Protein AF-A0A2P2MGW2-F1 (afdb_monomer)

Mean predicted aligned error: 11.41 Å

Organism: Rhizophora mucronata (NCBI:txid61149)

Foldseek 3Di:
DDDDDDDDDDDDDDDDDDDDDDDDDDDDPVVVVVVVVVVVVVVVVPDDDDDDDDDDPPPPPPPDDDDADQPQDDDADADLDDPLVVLLVLLQVLLVVLCVDPVRVVLHDDPVLSVLSVVLSVLLVPPVCLVPDARDLVSLVSLLSNLPRPDLVRCLSSLLSLLSLLLRPRSVVSLVVQCDPPRRSLLVSLCCCLVPHPDLSSLLSSLNSLSSNLNDPSCLVVCVVCVVVNCVSLLCQCVDPDLSSLLSNLSNLLSQLNSCLVVLPQVSLLSSLVSLVVNLPPPVHDPNSNLSSLNSNLHCLPRHDCVVVCVVVVVLVSLVVQLPDPDPSSVSSSVSSNVSNPDD

pLDDT: mean 84.66, std 23.13, range [27.0, 98.88]

Nearest PDB structures (foldseek):
  3ebb-assembly2_C  TM=9.167E-01  e=6.419E-08  Homo sapiens
  3ebb-assembly1_A  TM=8.893E-01  e=5.024E-08  Homo sapiens
  5z8h-assembly1_A  TM=6.312E-01  e=5.043E-03  Homo sapiens
  3qhe-assembly1_A  TM=6.315E-01  e=2.194E-02  Homo sapiens
  3nmx-assembly3_C  TM=4.629E-01  e=2.022E-02  Homo sapiens

Sequence (344 aa):
MNAPFLTFQQVPIYLENLPTGLVCSFLSAKQFQLFLTFVLGLVNDVLVGSNMCHFLMYTAAIPSKPIFKHIPKRGMLVFDVAQFDGILKKITEFSNALLTNPDTTFLSLTELEISRLGAVIKILKDTSHYHVSRFADVDIVLLLKLLRSWPLEMIFPVIDLLRMIVLHPGGASILLKHVEDENDILMEMITRVATNSSLVPNLLTSIRVVANLFKNSSYHNWLQKHSSEVLDSFSSCFSSHNKNLQLSYSTMILNYAVLLIEKKDQEGQSQVLSAALEIAEDENLDSDSRFRALVAIGSLMLDGLVKRVALDFDVENIAKVAKASKEAKIAEVGADIELLTKQD

InterPro domains:
  IPR011989 Armadillo-like helical [G3DSA:1.25.10.10] (69-340)
  IPR013535 PUL domain [PF08324] (71-336)
  IPR013535 PUL domain [PS51396] (69-340)
  IPR016024 Armadillo-type fold [SSF48371] (142-301)

Radius of gyration: 28.12 Å; Cα contacts (8 Å, |Δi|>4): 385; chains: 1; bounding box: 84×64×78 Å

Structure (mmCIF, N/CA/C/O backbone):
data_AF-A0A2P2MGW2-F1
#
_entry.id   AF-A0A2P2MGW2-F1
#
loop_
_atom_site.group_PDB
_atom_site.id
_atom_site.type_symbol
_atom_site.label_atom_id
_atom_site.label_alt_id
_atom_site.label_comp_id
_atom_site.label_asym_id
_atom_site.label_entity_id
_atom_site.label_seq_id
_atom_site.pdbx_PDB_ins_code
_atom_site.Cartn_x
_atom_site.Cartn_y
_atom_site.Cartn_z
_atom_site.occupancy
_atom_site.B_iso_or_equiv
_atom_site.auth_seq_id
_atom_site.auth_comp_id
_atom_site.auth_asym_id
_atom_site.auth_atom_id
_atom_site.pdbx_PDB_model_num
ATOM 1 N N . MET A 1 1 ? 50.362 -30.222 21.357 1.00 34.16 1 MET A N 1
ATOM 2 C CA . MET A 1 1 ? 50.069 -31.429 22.163 1.00 34.16 1 MET A CA 1
ATOM 3 C C . MET A 1 1 ? 48.557 -31.471 22.347 1.00 34.16 1 MET A C 1
ATOM 5 O O . MET A 1 1 ? 48.039 -30.667 23.099 1.00 34.16 1 MET A O 1
ATOM 9 N N . ASN A 1 2 ? 47.832 -32.010 21.367 1.00 30.78 2 ASN A N 1
ATOM 10 C CA . ASN A 1 2 ? 47.397 -33.412 21.208 1.00 30.78 2 ASN A CA 1
ATOM 11 C C . ASN A 1 2 ? 46.061 -33.697 21.919 1.00 30.78 2 ASN A C 1
ATOM 13 O O . ASN A 1 2 ? 46.029 -33.935 23.121 1.00 30.78 2 ASN A O 1
ATOM 17 N N . ALA A 1 3 ? 44.990 -33.689 21.114 1.00 33.78 3 ALA A N 1
ATOM 18 C CA . ALA A 1 3 ? 43.733 -34.421 21.327 1.00 33.78 3 ALA A CA 1
ATOM 19 C C . ALA A 1 3 ? 43.957 -35.947 21.134 1.00 33.78 3 ALA A C 1
ATOM 21 O O . ALA A 1 3 ? 45.075 -36.323 20.761 1.00 33.78 3 ALA A O 1
ATOM 22 N N . PRO A 1 4 ? 42.963 -36.837 21.378 1.00 44.00 4 PRO A N 1
ATOM 23 C CA . PRO A 1 4 ? 41.858 -37.100 20.417 1.00 44.00 4 PRO A CA 1
ATOM 24 C C . PRO A 1 4 ? 40.463 -37.281 21.092 1.00 44.00 4 PRO A C 1
ATOM 26 O O . PRO A 1 4 ? 40.389 -37.609 22.268 1.00 44.00 4 PRO A O 1
ATOM 29 N N . PHE A 1 5 ? 39.335 -36.855 20.500 1.00 29.69 5 PHE A N 1
ATOM 30 C CA . PHE A 1 5 ? 38.471 -37.468 19.454 1.00 29.69 5 PHE A CA 1
ATOM 31 C C . PHE A 1 5 ? 37.673 -38.729 19.855 1.00 29.69 5 PHE A C 1
ATOM 33 O O . PHE A 1 5 ? 38.276 -39.705 20.279 1.00 29.69 5 PHE A O 1
ATOM 40 N N . LEU A 1 6 ? 36.340 -38.677 19.634 1.00 28.75 6 LEU A N 1
ATOM 41 C CA . LEU A 1 6 ? 35.395 -39.722 19.145 1.00 28.75 6 LEU A CA 1
ATOM 42 C C . LEU A 1 6 ? 33.943 -39.175 19.281 1.00 28.75 6 LEU A C 1
ATOM 44 O O . LEU A 1 6 ? 33.407 -39.123 20.381 1.00 28.75 6 LEU A O 1
ATOM 48 N N . THR A 1 7 ? 33.368 -38.448 18.314 1.00 29.33 7 THR A N 1
ATOM 49 C CA . THR A 1 7 ? 32.483 -38.885 17.198 1.00 29.33 7 THR A CA 1
ATOM 50 C C . THR A 1 7 ? 31.549 -40.074 17.463 1.00 29.33 7 THR A C 1
ATOM 52 O O . THR A 1 7 ? 32.022 -41.197 17.602 1.00 29.33 7 THR A O 1
ATOM 55 N N . PHE A 1 8 ? 30.231 -39.848 17.354 1.00 28.75 8 PHE A N 1
ATOM 56 C CA . PHE A 1 8 ? 29.258 -40.878 16.968 1.00 28.75 8 PHE A CA 1
ATOM 57 C C . PHE A 1 8 ? 28.529 -40.465 15.683 1.00 28.75 8 PHE A C 1
ATOM 59 O O . PHE A 1 8 ? 28.047 -39.341 15.548 1.00 28.75 8 PHE A O 1
ATOM 66 N N . GLN A 1 9 ? 28.547 -41.395 14.731 1.00 28.56 9 GLN A N 1
ATOM 67 C CA . GLN A 1 9 ? 28.070 -41.305 13.355 1.00 28.56 9 GLN A CA 1
ATOM 68 C C . GLN A 1 9 ? 26.538 -41.325 13.234 1.00 28.56 9 GLN A C 1
ATOM 70 O O . GLN A 1 9 ? 25.836 -41.943 14.030 1.00 28.56 9 GLN A O 1
ATOM 75 N N . GLN A 1 10 ? 26.060 -40.707 12.151 1.00 29.55 10 GLN A N 1
ATOM 76 C CA . GLN A 1 10 ? 24.766 -40.954 11.507 1.00 29.55 10 GLN A CA 1
ATOM 77 C C . GLN A 1 10 ? 24.636 -42.402 11.007 1.00 29.55 10 GLN A C 1
ATOM 79 O O . GLN A 1 10 ? 25.647 -42.995 10.639 1.00 29.55 10 GLN A O 1
ATOM 84 N N . VAL A 1 11 ? 23.395 -42.902 10.888 1.00 27.73 11 VAL A N 1
ATOM 85 C CA . VAL A 1 11 ? 22.808 -43.594 9.707 1.00 27.73 11 VAL A CA 1
ATOM 86 C C . VAL A 1 11 ? 21.340 -43.993 10.024 1.00 27.73 11 VAL A C 1
ATOM 88 O O . VAL A 1 11 ? 20.995 -44.134 11.196 1.00 27.73 11 VAL A O 1
ATOM 91 N N . PRO A 1 12 ? 20.446 -44.068 9.014 1.00 34.44 12 PRO A N 1
ATOM 92 C CA . PRO A 1 12 ? 19.032 -43.699 9.093 1.00 34.44 12 PRO A CA 1
ATOM 93 C C . PRO A 1 12 ? 18.085 -44.907 9.159 1.00 34.44 12 PRO A C 1
ATOM 95 O O . PRO A 1 12 ? 18.462 -46.012 8.775 1.00 34.44 12 PRO A O 1
ATOM 98 N N . ILE A 1 13 ? 16.826 -44.690 9.560 1.00 29.34 13 ILE A N 1
ATOM 99 C CA . ILE A 1 13 ? 15.761 -45.687 9.376 1.00 29.34 13 ILE A CA 1
ATOM 100 C C . ILE A 1 13 ? 14.517 -45.035 8.765 1.00 29.34 13 ILE A C 1
ATOM 102 O O . ILE A 1 13 ? 14.067 -43.965 9.170 1.00 29.34 13 ILE A O 1
ATOM 106 N N . TYR A 1 14 ? 14.047 -45.727 7.735 1.00 28.14 14 TYR A N 1
ATOM 107 C CA . TYR A 1 14 ? 12.966 -45.462 6.804 1.00 28.14 14 TYR A CA 1
ATOM 108 C C . TYR A 1 14 ? 11.615 -45.181 7.478 1.00 28.14 14 TYR A C 1
ATOM 110 O O . TYR A 1 14 ? 11.178 -45.919 8.359 1.00 28.14 14 TYR A O 1
ATOM 118 N N . LEU A 1 15 ? 10.931 -44.143 6.992 1.00 29.84 15 LEU A N 1
ATOM 119 C CA . LEU A 1 15 ? 9.493 -43.949 7.164 1.00 29.84 15 LEU A CA 1
ATOM 120 C C . LEU A 1 15 ? 8.771 -44.744 6.071 1.00 29.84 15 LEU A C 1
ATOM 122 O O . LEU A 1 15 ? 8.676 -44.285 4.936 1.00 29.84 15 LEU A O 1
ATOM 126 N N . GLU A 1 16 ? 8.239 -45.909 6.428 1.00 28.02 16 GLU A N 1
ATOM 127 C CA . GLU A 1 16 ? 7.197 -46.584 5.654 1.00 28.02 16 GLU A CA 1
ATOM 128 C C . GLU A 1 16 ? 6.030 -46.967 6.577 1.00 28.02 16 GLU A C 1
ATOM 130 O O . GLU A 1 16 ? 6.180 -47.741 7.514 1.00 28.02 16 GLU A O 1
ATOM 135 N N . ASN A 1 17 ? 4.867 -46.390 6.258 1.00 30.42 17 ASN A N 1
ATOM 136 C CA . ASN A 1 17 ? 3.515 -46.941 6.387 1.00 30.42 17 ASN A CA 1
ATOM 137 C C . ASN A 1 17 ? 3.042 -47.497 7.747 1.00 30.42 17 ASN A C 1
ATOM 139 O O . ASN A 1 17 ? 3.274 -48.661 8.051 1.00 30.42 17 ASN A O 1
ATOM 143 N N . LEU A 1 18 ? 2.176 -46.742 8.445 1.00 27.00 18 LEU A N 1
ATOM 144 C CA . LEU A 1 18 ? 0.929 -47.277 9.031 1.00 27.00 18 LEU A CA 1
ATOM 145 C C . LEU A 1 18 ? -0.109 -46.159 9.324 1.00 27.00 18 LEU A C 1
ATOM 147 O O . LEU A 1 18 ? 0.275 -45.005 9.523 1.00 27.00 18 LEU A O 1
ATOM 151 N N . PRO A 1 19 ? -1.421 -46.482 9.315 1.00 29.92 19 PRO A N 1
ATOM 152 C CA . PRO A 1 19 ? -2.537 -45.541 9.286 1.00 29.92 19 PRO A CA 1
ATOM 153 C C . PRO A 1 19 ? -3.176 -45.274 10.667 1.00 29.92 19 PRO A C 1
ATOM 155 O O . PRO A 1 19 ? -3.090 -46.089 11.577 1.00 29.92 19 PRO A O 1
ATOM 158 N N . THR A 1 20 ? -3.889 -44.142 10.751 1.00 38.25 20 THR A N 1
ATOM 159 C CA . THR A 1 20 ? -5.018 -43.808 11.656 1.00 38.25 20 THR A CA 1
ATOM 160 C C . THR A 1 20 ? -4.940 -44.205 13.138 1.00 38.25 20 THR A C 1
ATOM 162 O O . THR A 1 20 ? -5.207 -45.345 13.502 1.00 38.25 20 THR A O 1
ATOM 165 N N . GLY A 1 21 ? -4.792 -43.204 14.011 1.00 30.42 21 GLY A N 1
ATOM 166 C CA . GLY A 1 21 ? -5.172 -43.297 15.424 1.00 30.42 21 GLY A CA 1
ATOM 167 C C . GLY A 1 21 ? -4.445 -42.274 16.292 1.00 30.42 21 GLY A C 1
ATOM 168 O O . GLY A 1 21 ? -3.226 -42.191 16.234 1.00 30.42 21 GLY A O 1
ATOM 169 N N . LEU A 1 22 ? -5.205 -41.481 17.057 1.00 32.78 22 LEU A N 1
ATOM 170 C CA . LEU A 1 22 ? -4.756 -40.567 18.119 1.00 32.78 22 LEU A CA 1
ATOM 171 C C . LEU A 1 22 ? -3.472 -41.037 18.822 1.00 32.78 22 LEU A C 1
ATOM 173 O O . LEU A 1 22 ? -3.463 -42.174 19.264 1.00 32.78 22 LEU A O 1
ATOM 177 N N . VAL A 1 23 ? -2.509 -40.138 19.073 1.00 30.48 23 VAL A N 1
ATOM 178 C CA . VAL A 1 23 ? -1.957 -39.868 20.420 1.00 30.48 23 VAL A CA 1
ATOM 179 C C . VAL A 1 23 ? -1.147 -38.561 20.395 1.00 30.48 23 VAL A C 1
ATOM 181 O O . VAL A 1 23 ? -0.209 -38.387 19.622 1.00 30.48 23 VAL A O 1
ATOM 184 N N . CYS A 1 24 ? -1.524 -37.653 21.297 1.00 30.14 24 CYS A N 1
ATOM 185 C CA . CYS A 1 24 ? -0.764 -36.487 21.727 1.00 30.14 24 CYS A CA 1
ATOM 186 C C . CYS A 1 24 ? 0.563 -36.867 22.405 1.00 30.14 24 CYS A C 1
ATOM 188 O O . CYS A 1 24 ? 0.584 -37.644 23.355 1.00 30.14 24 CYS A O 1
ATOM 190 N N . SER A 1 25 ? 1.631 -36.166 22.049 1.00 29.45 25 SER A N 1
ATOM 191 C CA . SER A 1 25 ? 2.797 -35.907 22.905 1.00 29.45 25 SER A CA 1
ATOM 192 C C . SER A 1 25 ? 3.159 -34.445 22.638 1.00 29.45 25 SER A C 1
ATOM 194 O O . SER A 1 25 ? 3.394 -34.102 21.487 1.00 29.45 25 SER A O 1
ATOM 196 N N . PHE A 1 26 ? 3.011 -33.500 23.566 1.00 31.16 26 PHE A N 1
ATOM 197 C CA . PHE A 1 26 ? 3.827 -33.335 24.766 1.00 31.16 26 PHE A CA 1
ATOM 198 C C . PHE A 1 26 ? 2.995 -32.789 25.936 1.00 31.16 26 PHE A C 1
ATOM 200 O O . PHE A 1 26 ? 2.492 -31.671 25.870 1.00 31.16 26 PHE A O 1
ATOM 207 N N . LEU A 1 27 ? 2.919 -33.531 27.040 1.00 38.88 27 LEU A N 1
ATOM 208 C CA . LEU A 1 27 ? 2.550 -32.986 28.346 1.00 38.88 27 LEU A CA 1
ATOM 209 C C . LEU A 1 27 ? 3.515 -33.571 29.381 1.00 38.88 27 LEU A C 1
ATOM 211 O O . LEU A 1 27 ? 3.798 -34.769 29.377 1.00 38.88 27 LEU A O 1
ATOM 215 N N . SER A 1 28 ? 4.079 -32.713 30.229 1.00 54.88 28 SER A N 1
ATOM 216 C CA . SER A 1 28 ? 5.025 -33.133 31.272 1.00 54.88 28 SER A CA 1
ATOM 217 C C . SER A 1 28 ? 4.327 -33.989 32.339 1.00 54.88 28 SER A C 1
ATOM 219 O O . SER A 1 28 ? 3.112 -33.893 32.518 1.00 54.88 28 SER A O 1
ATOM 221 N N . ALA A 1 29 ? 5.085 -34.770 33.115 1.00 43.81 29 ALA A N 1
ATOM 222 C CA . ALA A 1 29 ? 4.559 -35.639 34.178 1.00 43.81 29 ALA A CA 1
ATOM 223 C C . ALA A 1 29 ? 3.623 -34.926 35.190 1.00 43.81 29 ALA A C 1
ATOM 225 O O . ALA A 1 29 ? 2.742 -35.559 35.766 1.00 43.81 29 ALA A O 1
ATOM 226 N N . LYS A 1 30 ? 3.733 -33.596 35.356 1.00 37.28 30 LYS A N 1
ATOM 227 C CA . LYS A 1 30 ? 2.808 -32.796 36.186 1.00 37.28 30 LYS A CA 1
ATOM 228 C C . LYS A 1 30 ? 1.408 -32.627 35.579 1.00 37.28 30 LYS A C 1
ATOM 230 O O . LYS A 1 30 ? 0.440 -32.505 36.322 1.00 37.28 30 LYS A O 1
ATOM 235 N N . GLN A 1 31 ? 1.277 -32.633 34.254 1.00 44.06 31 GLN A N 1
ATOM 236 C CA . GLN A 1 31 ? -0.009 -32.483 33.562 1.00 44.06 31 GLN A CA 1
ATOM 237 C C . GLN A 1 31 ? -0.798 -33.797 33.502 1.00 44.06 31 GLN A C 1
ATOM 239 O O . GLN A 1 31 ? -2.024 -33.764 33.552 1.00 44.06 31 GLN A O 1
ATOM 244 N N . PHE A 1 32 ? -0.117 -34.948 33.499 1.00 45.69 32 PHE A N 1
ATOM 245 C CA . PHE A 1 32 ? -0.774 -36.255 33.609 1.00 45.69 32 PHE A CA 1
ATOM 246 C C . PHE A 1 32 ? -1.390 -36.471 35.004 1.00 45.69 32 PHE A C 1
ATOM 248 O O . PHE A 1 32 ? -2.497 -36.991 35.118 1.00 45.69 32 PHE A O 1
ATOM 255 N N . GLN A 1 33 ? -0.731 -35.977 36.060 1.00 43.34 33 GLN A N 1
ATOM 256 C CA . GLN A 1 33 ? -1.263 -36.013 37.427 1.00 43.34 33 GLN A CA 1
ATOM 257 C C . GLN A 1 33 ? -2.531 -35.151 37.578 1.00 43.34 33 GLN A C 1
ATOM 259 O O . GLN A 1 33 ? -3.494 -35.591 38.196 1.00 43.34 33 GLN A O 1
ATOM 264 N N . LEU A 1 34 ? -2.565 -33.948 36.983 1.00 45.91 34 LEU A N 1
ATOM 265 C CA . LEU A 1 34 ? -3.760 -33.089 36.994 1.00 45.91 34 LEU A CA 1
ATOM 266 C C . LEU A 1 34 ? -4.922 -33.697 36.199 1.00 45.91 34 LEU A C 1
ATOM 268 O O . LEU A 1 34 ? -6.070 -33.585 36.622 1.00 45.91 34 LEU A O 1
ATOM 272 N N . PHE A 1 35 ? -4.629 -34.362 35.080 1.00 50.41 35 PHE A N 1
ATOM 273 C CA . PHE A 1 35 ? -5.644 -35.042 34.279 1.00 50.41 35 PHE A CA 1
ATOM 274 C C . PHE A 1 35 ? -6.247 -36.238 35.029 1.00 50.41 35 PHE A C 1
ATOM 276 O O . PHE A 1 35 ? -7.462 -36.411 35.017 1.00 50.41 35 PHE A O 1
ATOM 283 N N . LEU A 1 36 ? -5.435 -37.009 35.765 1.00 47.56 36 LEU A N 1
ATOM 284 C CA . LEU A 1 36 ? -5.931 -38.109 36.599 1.00 47.56 36 LEU A CA 1
ATOM 285 C C . LEU A 1 36 ? -6.826 -37.611 37.747 1.00 47.56 36 LEU A C 1
ATOM 287 O O . LEU A 1 36 ? -7.867 -38.209 38.001 1.00 47.56 36 LEU A O 1
ATOM 291 N N . THR A 1 37 ? -6.471 -36.499 38.400 1.00 51.09 37 THR A N 1
ATOM 292 C CA . THR A 1 37 ? -7.298 -35.894 39.462 1.00 51.09 37 THR A CA 1
ATOM 293 C C . THR A 1 37 ? -8.607 -35.319 38.912 1.00 51.09 37 THR A C 1
ATOM 295 O O . THR A 1 37 ? -9.638 -35.411 39.571 1.00 51.09 37 THR A O 1
ATOM 298 N N . PHE A 1 38 ? -8.597 -34.777 37.690 1.00 49.59 38 PHE A N 1
ATOM 299 C CA . PHE A 1 38 ? -9.795 -34.250 37.029 1.00 49.59 38 PHE A CA 1
ATOM 300 C C . PHE A 1 38 ? -10.745 -35.369 36.573 1.00 49.59 38 PHE A C 1
ATOM 302 O O . PHE A 1 38 ? -11.954 -35.282 36.776 1.00 49.59 38 PHE A O 1
ATOM 309 N N . VAL A 1 39 ? -10.201 -36.460 36.023 1.00 46.72 39 VAL A N 1
ATOM 310 C CA . VAL A 1 39 ? -10.987 -37.626 35.588 1.00 46.72 39 VAL A CA 1
ATOM 311 C C . VAL A 1 39 ? -11.524 -38.419 36.785 1.00 46.72 39 VAL A C 1
ATOM 313 O O . VAL A 1 39 ? -12.676 -38.836 36.756 1.00 46.72 39 VAL A O 1
ATOM 316 N N . LEU A 1 40 ? -10.754 -38.573 37.870 1.00 46.56 40 LEU A N 1
ATOM 317 C CA . LEU A 1 40 ? -11.235 -39.222 39.100 1.00 46.56 40 LEU A CA 1
ATOM 318 C C . LEU A 1 40 ? -12.223 -38.345 39.888 1.00 46.56 40 LEU A C 1
ATOM 320 O O . LEU A 1 40 ? -13.121 -38.882 40.532 1.00 46.56 40 LEU A O 1
ATOM 324 N N . GLY A 1 41 ? -12.110 -37.014 39.797 1.00 43.38 41 GLY A N 1
ATOM 325 C CA . GLY A 1 41 ? -13.084 -36.079 40.369 1.00 43.38 41 GLY A CA 1
ATOM 326 C C . GLY A 1 41 ? -14.460 -36.166 39.703 1.00 43.38 41 GLY A C 1
ATOM 327 O O . GLY A 1 41 ? -15.470 -36.127 40.393 1.00 43.38 41 GLY A O 1
ATOM 328 N N . LEU A 1 42 ? -14.506 -36.384 38.385 1.00 42.06 42 LEU A N 1
ATOM 329 C CA . LEU A 1 42 ? -15.758 -36.515 37.627 1.00 42.06 42 LEU A CA 1
ATOM 330 C C . LEU A 1 42 ? -16.471 -37.865 37.817 1.00 42.06 42 LEU A C 1
ATOM 332 O O . LEU A 1 42 ? -17.673 -37.957 37.578 1.00 42.06 42 LEU A O 1
ATOM 336 N N . VAL A 1 43 ? -15.764 -38.915 38.247 1.00 38.19 43 VAL A N 1
ATOM 337 C CA . VAL A 1 43 ? -16.360 -40.252 38.445 1.00 38.19 43 VAL A CA 1
ATOM 338 C C . VAL A 1 43 ? -17.045 -40.386 39.813 1.00 38.19 43 VAL A C 1
ATOM 340 O O . VAL A 1 43 ? -17.964 -41.192 39.953 1.00 38.19 43 VAL A O 1
ATOM 343 N N . ASN A 1 44 ? -16.684 -39.566 40.805 1.00 34.97 44 ASN A N 1
ATOM 344 C CA . ASN A 1 44 ? -17.307 -39.620 42.134 1.00 34.97 44 ASN A CA 1
ATOM 345 C C . ASN A 1 44 ? -18.681 -38.929 42.225 1.00 34.97 44 ASN A C 1
ATOM 347 O O . ASN A 1 44 ? -19.431 -39.227 43.152 1.00 34.97 44 ASN A O 1
ATOM 351 N N . ASP A 1 45 ? -19.058 -38.087 41.259 1.00 36.34 45 ASP A N 1
ATOM 352 C CA . ASP A 1 45 ? -20.327 -37.339 41.297 1.00 36.34 45 ASP A CA 1
ATOM 353 C C . ASP A 1 45 ? -21.539 -38.106 40.723 1.00 36.34 45 ASP A C 1
ATOM 355 O O . ASP A 1 45 ? -22.655 -37.590 40.719 1.00 36.34 45 ASP A O 1
ATOM 359 N N . VAL A 1 46 ? -21.367 -39.354 40.262 1.00 39.78 46 VAL A N 1
ATOM 360 C CA . VAL A 1 46 ? -22.445 -40.117 39.588 1.00 39.78 46 VAL A CA 1
ATOM 361 C C . VAL A 1 46 ? -23.086 -41.208 40.467 1.00 39.78 46 VAL A C 1
ATOM 363 O O . VAL A 1 46 ? -24.071 -41.821 40.061 1.00 39.78 46 VAL A O 1
ATOM 366 N N . LEU A 1 47 ? -22.622 -41.447 41.699 1.00 38.69 47 LEU A N 1
ATOM 367 C CA . LEU A 1 47 ? -23.132 -42.560 42.520 1.00 38.69 47 LEU A CA 1
ATOM 368 C C . LEU A 1 47 ? -23.387 -42.220 43.995 1.00 38.69 47 LEU A C 1
ATOM 370 O O . LEU A 1 47 ? -22.920 -42.942 44.865 1.00 38.69 47 LEU A O 1
ATOM 374 N N . VAL A 1 48 ? -24.206 -41.210 44.307 1.00 35.81 48 VAL A N 1
ATOM 375 C CA . VAL A 1 48 ? -25.004 -41.228 45.554 1.00 35.81 48 VAL A CA 1
ATOM 376 C C . VAL A 1 48 ? -26.346 -40.537 45.321 1.00 35.81 48 VAL A C 1
ATOM 378 O O . VAL A 1 48 ? -26.433 -39.320 45.180 1.00 35.81 48 VAL A O 1
ATOM 381 N N . GLY A 1 49 ? -27.410 -41.336 45.272 1.00 32.62 49 GLY A N 1
ATOM 382 C CA . GLY A 1 49 ? -28.782 -40.851 45.238 1.00 32.62 49 GLY A CA 1
ATOM 383 C C . GLY A 1 49 ? -29.299 -40.410 46.610 1.00 32.62 49 GLY A C 1
ATOM 384 O O . GLY A 1 49 ? -28.914 -40.947 47.646 1.00 32.62 49 GLY A O 1
ATOM 385 N N . SER A 1 50 ? -30.272 -39.500 46.536 1.00 40.12 50 SER A N 1
ATOM 386 C CA . SER A 1 50 ? -31.353 -39.265 47.500 1.00 40.12 50 SER A CA 1
ATOM 387 C C . SER A 1 50 ? -31.020 -38.504 48.787 1.00 40.12 50 SER A C 1
ATOM 389 O O . SER A 1 50 ? -30.726 -39.096 49.819 1.00 40.12 50 SER A O 1
ATOM 391 N N . ASN A 1 51 ? -31.244 -37.185 48.765 1.00 31.31 51 ASN A N 1
ATOM 392 C CA . ASN A 1 51 ? -32.188 -36.539 49.686 1.00 31.31 51 ASN A CA 1
ATOM 393 C C . ASN A 1 51 ? -32.484 -35.087 49.281 1.00 31.31 51 ASN A C 1
ATOM 395 O O . ASN A 1 51 ? -31.602 -34.329 48.891 1.00 31.31 51 ASN A O 1
ATOM 399 N N . MET A 1 52 ? -33.764 -34.730 49.386 1.00 41.19 52 MET A N 1
ATOM 400 C CA . MET A 1 52 ? -34.318 -33.397 49.171 1.00 41.19 52 MET A CA 1
ATOM 401 C C . MET A 1 52 ? -33.565 -32.320 49.958 1.00 41.19 52 MET A C 1
ATOM 403 O O . MET A 1 52 ? -33.577 -32.331 51.186 1.00 41.19 52 MET A O 1
ATOM 407 N N . CYS A 1 53 ? -33.017 -31.331 49.255 1.00 30.75 53 CYS A N 1
ATOM 408 C CA . CYS A 1 53 ? -32.827 -29.998 49.807 1.00 30.75 53 CYS A CA 1
ATOM 409 C C . CYS A 1 53 ? -32.916 -28.965 48.682 1.00 30.75 53 CYS A C 1
ATOM 411 O O . CYS A 1 53 ? -32.313 -29.104 47.620 1.00 30.75 53 CYS A O 1
ATOM 413 N N . HIS A 1 54 ? -33.740 -27.955 48.923 1.00 38.44 54 HIS A N 1
ATOM 414 C CA . HIS A 1 54 ? -34.105 -26.883 48.013 1.00 38.44 54 HIS A CA 1
ATOM 415 C C . HIS A 1 54 ? -32.880 -25.982 47.767 1.00 38.44 54 HIS A C 1
ATOM 417 O O . HIS A 1 54 ? -32.669 -25.008 48.483 1.00 38.44 54 HIS A O 1
ATOM 423 N N . PHE A 1 55 ? -32.036 -26.324 46.792 1.00 33.88 55 PHE A N 1
ATOM 424 C CA . PHE A 1 55 ? -30.908 -25.488 46.384 1.00 33.88 55 PHE A CA 1
ATOM 425 C C . PHE A 1 55 ? -31.301 -24.736 45.113 1.00 33.88 55 PHE A C 1
ATOM 427 O O . PHE A 1 55 ? -31.430 -25.321 44.039 1.00 33.88 55 PHE A O 1
ATOM 434 N N . LEU A 1 56 ? -31.539 -23.430 45.250 1.00 38.03 56 LEU A N 1
ATOM 435 C CA . LEU A 1 56 ? -31.617 -22.503 44.126 1.00 38.03 56 LEU A CA 1
ATOM 436 C C . LEU A 1 56 ? -30.304 -22.613 43.339 1.00 38.03 56 LEU A C 1
ATOM 438 O O . LEU A 1 56 ? -29.290 -22.040 43.733 1.00 38.03 56 LEU A O 1
ATOM 442 N N . MET A 1 57 ? -30.310 -23.369 42.239 1.00 33.72 57 MET A N 1
ATOM 443 C CA . MET A 1 57 ? -29.226 -23.334 41.265 1.00 33.72 57 MET A CA 1
ATOM 444 C C . MET A 1 57 ? -29.285 -21.986 40.554 1.00 33.72 57 MET A C 1
ATOM 446 O O . MET A 1 57 ? -29.958 -21.813 39.541 1.00 33.72 57 MET A O 1
ATOM 450 N N . TYR A 1 58 ? -28.572 -21.014 41.112 1.00 41.41 58 TYR A N 1
ATOM 451 C CA . TYR A 1 58 ? -28.138 -19.844 40.374 1.00 41.41 58 TYR A CA 1
ATOM 452 C C . TYR A 1 58 ? -27.080 -20.335 39.380 1.00 41.41 58 TYR A C 1
ATOM 454 O O . TYR A 1 58 ? -25.891 -20.397 39.688 1.00 41.41 58 TYR A O 1
ATOM 462 N N . THR A 1 59 ? -27.512 -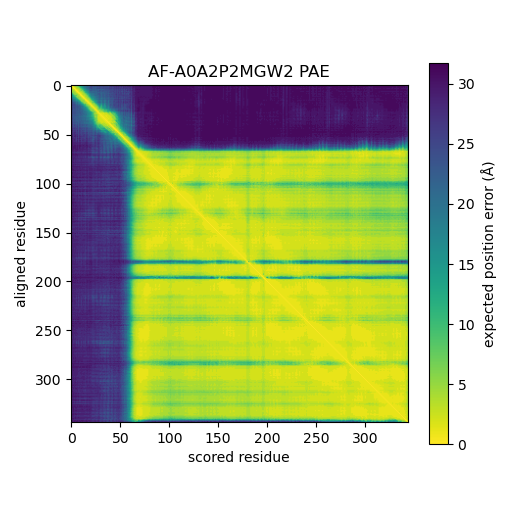20.776 38.198 1.00 41.91 59 THR A N 1
ATOM 463 C CA . THR A 1 59 ? -26.598 -20.963 37.073 1.00 41.91 59 THR A CA 1
ATOM 464 C C . THR A 1 59 ? -26.102 -19.575 36.699 1.00 41.91 59 THR A C 1
ATOM 466 O O . THR A 1 59 ? -26.778 -18.844 35.975 1.00 41.91 59 THR A O 1
ATOM 469 N N . ALA A 1 60 ? -24.960 -19.171 37.254 1.00 46.25 60 ALA A N 1
ATOM 470 C CA . ALA A 1 60 ? -24.249 -17.997 36.786 1.00 46.25 60 ALA A CA 1
ATOM 471 C C . ALA A 1 60 ? -23.965 -18.222 35.298 1.00 46.25 60 ALA A C 1
ATOM 473 O O . ALA A 1 60 ? -23.152 -19.073 34.933 1.00 46.25 60 ALA A O 1
ATOM 474 N N . ALA A 1 61 ? -24.708 -17.524 34.439 1.00 49.75 61 ALA A N 1
ATOM 475 C CA . ALA A 1 61 ? -24.441 -17.505 33.017 1.00 49.75 61 ALA A CA 1
ATOM 476 C C . ALA A 1 61 ? -23.006 -17.006 32.850 1.00 49.75 61 ALA A C 1
ATOM 478 O O . ALA A 1 61 ? -22.700 -15.872 33.217 1.00 49.75 61 ALA A O 1
ATOM 479 N N . ILE A 1 62 ? -22.115 -17.864 32.350 1.00 51.81 62 ILE A N 1
ATOM 480 C CA . ILE A 1 62 ? -20.795 -17.422 31.907 1.00 51.81 62 ILE A CA 1
ATOM 481 C C . ILE A 1 62 ? -21.079 -16.361 30.840 1.00 51.81 62 ILE A C 1
ATOM 483 O O . ILE A 1 62 ? -21.731 -16.704 29.848 1.00 51.81 62 ILE A O 1
ATOM 487 N N . PRO A 1 63 ? -20.683 -15.088 31.028 1.00 53.78 63 PRO A N 1
ATOM 488 C CA . PRO A 1 63 ? -20.936 -14.070 30.024 1.00 53.78 63 PRO A CA 1
ATOM 489 C C . PRO A 1 63 ? -20.257 -14.522 28.733 1.00 53.78 63 PRO A C 1
ATOM 491 O O . PRO A 1 63 ? -19.034 -14.666 28.668 1.00 53.78 63 PRO A O 1
ATOM 494 N N . SER A 1 64 ? -21.064 -14.835 27.717 1.00 60.00 64 SER A N 1
ATOM 495 C CA . SER A 1 64 ? -20.559 -15.213 26.404 1.00 60.00 64 SER A CA 1
ATOM 496 C C . SER A 1 64 ? -19.727 -14.052 25.881 1.00 60.00 64 SER A C 1
ATOM 498 O O . SER A 1 64 ? -20.233 -12.929 25.807 1.00 60.00 64 SER A O 1
ATOM 500 N N . LYS A 1 65 ? -18.459 -14.311 25.537 1.00 67.75 65 LYS A N 1
ATOM 501 C CA . LYS A 1 65 ? -17.586 -13.289 24.959 1.00 67.75 65 LYS A CA 1
ATOM 502 C C . LYS A 1 65 ? -18.312 -12.660 23.756 1.00 67.75 65 LYS A C 1
ATOM 504 O O . LYS A 1 65 ? -18.846 -13.414 22.939 1.00 67.75 65 LYS A O 1
ATOM 509 N N . PRO A 1 66 ? -18.379 -11.323 23.660 1.00 76.44 66 PRO A N 1
ATOM 510 C CA . PRO A 1 66 ? -19.027 -10.641 22.545 1.00 76.44 66 PRO A CA 1
ATOM 511 C C . PRO A 1 66 ? -18.471 -11.155 21.212 1.00 76.44 66 PRO A C 1
ATOM 513 O O . PRO A 1 66 ? -17.256 -11.271 21.038 1.00 76.44 66 PRO A O 1
ATOM 516 N N . ILE A 1 67 ? -19.372 -11.495 20.291 1.00 86.06 67 ILE A N 1
ATOM 517 C CA . ILE A 1 67 ? -19.026 -11.888 18.925 1.00 86.06 67 ILE A CA 1
ATOM 518 C C . ILE A 1 67 ? -19.118 -10.629 18.071 1.00 86.06 67 ILE A C 1
ATOM 520 O O . ILE A 1 67 ? -20.199 -10.066 17.920 1.00 86.06 67 ILE A O 1
ATOM 524 N N . PHE A 1 68 ? -17.984 -10.206 17.526 1.00 94.62 68 PHE A N 1
ATOM 525 C CA . PHE A 1 68 ? -17.891 -9.072 16.613 1.00 94.62 68 PHE A CA 1
ATOM 526 C C . PHE A 1 68 ? -17.904 -9.569 15.166 1.00 94.62 68 PHE A C 1
ATOM 528 O O . PHE A 1 68 ? -17.334 -10.624 14.867 1.00 94.62 68 PHE A O 1
ATOM 535 N N . LYS A 1 69 ? -18.559 -8.834 14.263 1.00 95.56 69 LYS A N 1
ATOM 536 C CA . LYS A 1 69 ? -18.708 -9.253 12.860 1.00 95.56 69 LYS A CA 1
ATOM 537 C C . LYS A 1 69 ? -17.484 -8.909 12.012 1.00 95.56 69 LYS A C 1
ATOM 539 O O . LYS A 1 69 ? -17.092 -9.705 11.159 1.00 95.56 69 LYS A O 1
ATOM 544 N N . HIS A 1 70 ? -16.902 -7.734 12.231 1.00 97.56 70 HIS A N 1
ATOM 545 C CA . HIS A 1 70 ? -15.871 -7.154 11.363 1.00 97.56 70 HIS A CA 1
ATOM 546 C C . HIS A 1 70 ? -14.500 -7.021 12.030 1.00 97.56 70 HIS A C 1
ATOM 548 O O . HIS A 1 70 ? -13.495 -6.896 11.328 1.00 97.56 70 HIS A O 1
ATOM 554 N N . ILE A 1 71 ? -14.440 -7.061 13.364 1.00 97.50 71 ILE A N 1
ATOM 555 C CA . ILE A 1 71 ? -13.213 -6.855 14.147 1.00 97.50 71 ILE A CA 1
ATOM 556 C C . ILE A 1 71 ? -12.879 -8.065 15.041 1.00 97.50 71 ILE A C 1
ATOM 558 O O . ILE A 1 71 ? -13.774 -8.807 15.435 1.00 97.50 71 ILE A O 1
ATOM 562 N N . PRO A 1 72 ? -11.597 -8.290 15.376 1.00 97.00 72 PRO A N 1
ATOM 563 C CA . PRO A 1 72 ? -10.436 -7.584 14.849 1.00 97.00 72 PRO A CA 1
ATOM 564 C C . PRO A 1 72 ? -10.096 -8.088 13.441 1.00 97.00 72 PRO A C 1
ATOM 566 O O . PRO A 1 72 ? -10.336 -9.249 13.090 1.00 97.00 72 PRO A O 1
ATOM 569 N N . LYS A 1 73 ? -9.473 -7.237 12.627 1.00 97.81 73 LYS A N 1
ATOM 570 C CA . LYS A 1 73 ? -8.940 -7.655 11.333 1.00 97.81 73 LYS A CA 1
ATOM 571 C C . LYS A 1 73 ? -7.820 -8.669 11.540 1.00 97.81 73 LYS A C 1
ATOM 573 O O . LYS A 1 73 ? -6.871 -8.439 12.285 1.00 97.81 73 LYS A O 1
ATOM 578 N N . ARG A 1 74 ? -7.896 -9.784 10.811 1.00 94.44 74 ARG A N 1
ATOM 579 C CA . ARG A 1 74 ? -6.816 -10.776 10.710 1.00 94.44 74 ARG A CA 1
ATOM 580 C C . ARG A 1 74 ? -6.220 -10.780 9.307 1.00 94.44 74 ARG A C 1
ATOM 582 O O . ARG A 1 74 ? -6.959 -10.789 8.320 1.00 94.44 74 ARG A O 1
ATOM 589 N N . GLY A 1 75 ? -4.891 -10.786 9.226 1.00 95.25 75 GLY A N 1
ATOM 590 C CA . GLY A 1 75 ? -4.135 -10.824 7.973 1.00 95.25 75 GLY A CA 1
ATOM 591 C C . GLY A 1 75 ? -4.136 -9.510 7.184 1.00 95.25 75 GLY A C 1
ATOM 592 O O . GLY A 1 75 ? -4.908 -8.591 7.463 1.00 95.25 75 GLY A O 1
ATOM 593 N N . MET A 1 76 ? -3.288 -9.457 6.160 1.00 97.44 76 MET A N 1
ATOM 594 C CA . MET A 1 76 ? -3.013 -8.254 5.369 1.00 97.44 76 MET A CA 1
ATOM 595 C C . MET A 1 76 ? -3.871 -8.193 4.105 1.00 97.44 76 MET A C 1
ATOM 597 O O . MET A 1 76 ? -4.186 -9.225 3.509 1.00 97.44 76 MET A O 1
ATOM 601 N N . LEU A 1 77 ? -4.235 -6.983 3.695 1.00 98.31 77 LEU A N 1
ATOM 602 C CA . LEU A 1 77 ? -4.841 -6.699 2.397 1.00 98.31 77 LEU A CA 1
ATOM 603 C C . LEU A 1 77 ? -3.752 -6.356 1.377 1.00 98.31 77 LEU A C 1
ATOM 605 O O . LEU A 1 77 ? -2.746 -5.744 1.728 1.00 98.31 77 LEU A O 1
ATOM 609 N N . VAL A 1 78 ? -3.960 -6.738 0.118 1.00 98.31 78 VAL A N 1
ATOM 610 C CA . VAL A 1 78 ? -3.004 -6.515 -0.977 1.00 98.31 78 VAL A CA 1
ATOM 611 C C . VAL A 1 78 ? -3.706 -5.986 -2.225 1.00 98.31 78 VAL A C 1
ATOM 613 O O . VAL A 1 78 ? -4.910 -6.162 -2.403 1.00 98.31 78 VAL A O 1
ATOM 616 N N . PHE A 1 79 ? -2.929 -5.357 -3.099 1.00 98.38 79 PHE A N 1
ATOM 617 C CA . PHE A 1 79 ? -3.289 -4.934 -4.446 1.00 98.38 79 PHE A CA 1
ATOM 618 C C . PHE A 1 79 ? -2.542 -5.804 -5.463 1.00 98.38 79 PHE A C 1
ATOM 620 O O . PHE A 1 79 ? -1.440 -5.469 -5.903 1.00 98.38 79 PHE A O 1
ATOM 627 N N . ASP A 1 80 ? -3.135 -6.939 -5.819 1.00 96.62 80 ASP A N 1
ATOM 628 C CA . ASP A 1 80 ? -2.537 -7.999 -6.642 1.00 96.62 80 ASP A CA 1
ATOM 629 C C . ASP A 1 80 ? -3.049 -8.035 -8.096 1.00 96.62 80 ASP A C 1
ATOM 631 O O . ASP A 1 80 ? -2.530 -8.779 -8.927 1.00 96.62 80 ASP A O 1
ATOM 635 N N . VAL A 1 81 ? -4.015 -7.184 -8.451 1.00 95.94 81 VAL A N 1
ATOM 636 C CA . VAL A 1 81 ? -4.536 -7.072 -9.822 1.00 95.94 81 VAL A CA 1
ATOM 637 C C . VAL A 1 81 ? -3.740 -6.041 -10.623 1.00 95.94 81 VAL A C 1
ATOM 639 O O . VAL A 1 81 ? -3.769 -4.847 -10.311 1.00 95.94 81 VAL A O 1
ATOM 642 N N . ALA A 1 82 ? -3.059 -6.468 -11.689 1.00 95.19 82 ALA A N 1
ATOM 643 C CA . ALA A 1 82 ? -2.262 -5.602 -12.564 1.00 95.19 82 ALA A CA 1
ATOM 644 C C . ALA A 1 82 ? -2.648 -5.728 -14.044 1.00 95.19 82 ALA A C 1
ATOM 646 O O . ALA A 1 82 ? -2.852 -6.826 -14.559 1.00 95.19 82 ALA A O 1
ATOM 647 N N . GLN A 1 83 ? -2.662 -4.598 -14.756 1.00 96.69 83 GLN A N 1
ATOM 648 C CA . GLN A 1 83 ? -2.761 -4.555 -16.218 1.00 96.69 83 GLN A CA 1
ATOM 649 C C . GLN A 1 83 ? -1.356 -4.594 -16.822 1.00 96.69 83 GLN A C 1
ATOM 651 O O . GLN A 1 83 ? -0.859 -3.595 -17.335 1.00 96.69 83 GLN A O 1
ATOM 656 N N . PHE A 1 84 ? -0.695 -5.747 -16.719 1.00 97.94 84 PHE A N 1
ATOM 657 C CA . PHE A 1 84 ? 0.721 -5.902 -17.065 1.00 97.94 84 PHE A CA 1
ATOM 658 C C . PHE A 1 84 ? 1.090 -5.405 -18.472 1.00 97.94 84 PHE A C 1
ATOM 660 O O . PHE A 1 84 ? 2.098 -4.722 -18.631 1.00 97.94 84 PHE A O 1
ATOM 667 N N . ASP A 1 85 ? 0.267 -5.696 -19.483 1.00 97.50 85 ASP A N 1
ATOM 668 C CA . ASP A 1 85 ? 0.523 -5.224 -20.853 1.00 97.50 85 ASP A CA 1
ATOM 669 C C . ASP A 1 85 ? 0.388 -3.699 -20.958 1.00 97.50 85 ASP A C 1
ATOM 671 O O . ASP A 1 85 ? 1.146 -3.050 -21.676 1.00 97.50 85 ASP A O 1
ATOM 675 N N . GLY A 1 86 ? -0.530 -3.110 -20.185 1.00 98.19 86 GLY A N 1
ATOM 676 C CA . GLY A 1 86 ? -0.669 -1.662 -20.050 1.00 98.19 86 GLY A CA 1
ATOM 677 C C . GLY A 1 86 ? 0.540 -1.017 -19.370 1.00 98.19 86 GLY A C 1
ATOM 678 O O . GLY A 1 86 ? 1.014 0.015 -19.841 1.00 98.19 86 GLY A O 1
ATOM 679 N N . ILE A 1 87 ? 1.076 -1.647 -18.319 1.00 98.25 87 ILE A N 1
ATOM 680 C CA . ILE A 1 87 ? 2.293 -1.195 -17.627 1.00 98.25 87 ILE A CA 1
ATOM 681 C C . ILE A 1 87 ? 3.476 -1.184 -18.601 1.00 98.25 87 ILE A C 1
ATOM 683 O O . ILE A 1 87 ? 4.118 -0.146 -18.762 1.00 98.25 87 ILE A O 1
ATOM 687 N N . LEU A 1 88 ? 3.728 -2.297 -19.306 1.00 98.38 88 LEU A N 1
ATOM 688 C CA . LEU A 1 88 ? 4.829 -2.380 -20.273 1.00 98.38 88 LEU A CA 1
ATOM 689 C C . LEU A 1 88 ? 4.674 -1.350 -21.388 1.00 98.38 88 LEU A C 1
ATOM 691 O O . LEU A 1 88 ? 5.616 -0.621 -21.686 1.00 98.38 88 LEU A O 1
ATOM 695 N N . LYS A 1 89 ? 3.467 -1.245 -21.958 1.00 98.44 89 LYS A N 1
ATOM 696 C CA . LYS A 1 89 ? 3.160 -0.260 -22.997 1.00 98.44 89 LYS A CA 1
ATOM 697 C C . LYS A 1 89 ? 3.493 1.156 -22.530 1.00 98.44 89 LYS A C 1
ATOM 699 O O . LYS A 1 89 ? 4.076 1.915 -23.299 1.00 98.44 89 LYS A O 1
ATOM 704 N N . LYS A 1 90 ? 3.151 1.508 -21.286 1.00 98.44 90 LYS A N 1
ATOM 705 C CA . LYS A 1 90 ? 3.390 2.851 -20.748 1.00 98.44 90 LYS A CA 1
ATOM 706 C C . LYS A 1 90 ? 4.867 3.135 -20.496 1.00 98.44 90 LYS A C 1
ATOM 708 O O . LYS A 1 90 ? 5.329 4.224 -20.819 1.00 98.44 90 LYS A O 1
ATOM 713 N N . ILE A 1 91 ? 5.613 2.148 -19.999 1.00 98.44 91 ILE A N 1
ATOM 714 C CA . ILE A 1 91 ? 7.076 2.231 -19.889 1.00 98.44 91 ILE A CA 1
ATOM 715 C C . ILE A 1 91 ? 7.697 2.456 -21.275 1.00 98.44 91 ILE A C 1
ATOM 717 O O . ILE A 1 91 ? 8.511 3.359 -21.445 1.00 98.44 91 ILE A O 1
ATOM 721 N N . THR A 1 92 ? 7.298 1.686 -22.290 1.00 98.12 92 THR A N 1
ATOM 722 C CA . THR A 1 92 ? 7.821 1.850 -23.656 1.00 98.12 92 THR A CA 1
ATOM 723 C C . THR A 1 92 ? 7.460 3.213 -24.252 1.00 98.12 92 THR A C 1
ATOM 725 O O . THR A 1 92 ? 8.308 3.850 -24.869 1.00 98.12 92 THR A O 1
ATOM 728 N N . GLU A 1 93 ? 6.234 3.696 -24.037 1.00 98.06 93 GLU A N 1
ATOM 729 C CA . GLU A 1 93 ? 5.791 5.030 -24.464 1.00 98.06 93 GLU A CA 1
ATOM 730 C C . GLU A 1 93 ? 6.676 6.136 -23.868 1.00 98.06 93 GLU A C 1
ATOM 732 O O . GLU A 1 93 ? 7.186 6.978 -24.605 1.00 98.06 93 GLU A O 1
ATOM 737 N N . PHE A 1 94 ? 6.914 6.104 -22.554 1.00 98.19 94 PHE A N 1
ATOM 738 C CA . PHE A 1 94 ? 7.769 7.083 -21.879 1.00 98.19 94 PHE A CA 1
ATOM 739 C C . PHE A 1 94 ? 9.234 6.970 -22.289 1.00 98.19 94 PHE A C 1
ATOM 741 O O . PHE A 1 94 ? 9.870 7.986 -22.552 1.00 98.19 94 PHE A O 1
ATOM 748 N N . SER A 1 95 ? 9.750 5.753 -22.452 1.00 97.62 95 SER A N 1
ATOM 749 C CA . SER A 1 95 ? 11.091 5.532 -22.995 1.00 97.62 95 SER A CA 1
ATOM 750 C C . SER A 1 95 ? 11.264 6.161 -24.382 1.00 97.62 95 SER A C 1
ATOM 752 O O . SER A 1 95 ? 12.261 6.833 -24.639 1.00 97.62 95 SER A O 1
ATOM 754 N N . ASN A 1 96 ? 10.280 5.990 -25.270 1.00 96.94 96 ASN A N 1
ATOM 755 C CA . ASN A 1 96 ? 10.311 6.584 -26.605 1.00 96.94 96 ASN A CA 1
ATOM 756 C C . ASN A 1 96 ? 10.216 8.111 -26.552 1.00 96.94 96 ASN A C 1
ATOM 758 O O . ASN A 1 96 ? 10.904 8.785 -27.310 1.00 96.94 96 ASN A O 1
ATOM 762 N N . ALA A 1 97 ? 9.415 8.669 -25.641 1.00 96.25 97 ALA A N 1
ATOM 763 C CA . ALA A 1 97 ? 9.370 10.113 -25.431 1.00 96.25 97 ALA A CA 1
ATOM 764 C C . ALA A 1 97 ? 10.740 10.660 -24.983 1.00 96.25 97 ALA A C 1
ATOM 766 O O . ALA A 1 97 ? 11.200 11.663 -25.526 1.00 96.25 97 ALA A O 1
ATOM 767 N N . LEU A 1 98 ? 11.436 9.966 -24.076 1.00 96.19 98 LEU A N 1
ATOM 768 C CA . LEU A 1 98 ? 12.776 10.350 -23.613 1.00 96.19 98 LEU A CA 1
ATOM 769 C C . LEU A 1 98 ? 13.822 10.339 -24.742 1.00 96.19 98 LEU A C 1
ATOM 771 O O . LEU A 1 98 ? 14.720 11.176 -24.722 1.00 96.19 98 LEU A O 1
ATOM 775 N N . LEU A 1 99 ? 13.687 9.453 -25.741 1.00 93.69 99 LEU A N 1
ATOM 776 C CA . LEU A 1 99 ? 14.549 9.423 -26.937 1.00 93.69 99 LEU A CA 1
ATOM 777 C C . LEU A 1 99 ? 14.381 10.651 -27.840 1.00 93.69 99 LEU A C 1
ATOM 779 O O . LEU A 1 99 ? 15.309 11.010 -28.562 1.00 93.69 99 LEU A O 1
ATOM 783 N N . THR A 1 100 ? 13.199 11.273 -27.844 1.00 92.81 100 THR A N 1
ATOM 784 C CA . THR A 1 100 ? 12.927 12.423 -28.723 1.00 92.81 100 THR A CA 1
ATOM 785 C C . THR A 1 100 ? 13.562 13.723 -28.234 1.00 92.81 100 THR A C 1
ATOM 787 O O . THR A 1 100 ? 13.713 14.653 -29.025 1.00 92.81 100 THR A O 1
ATOM 790 N N . ASN A 1 101 ? 13.958 13.791 -26.960 1.00 91.19 101 ASN A N 1
ATOM 791 C CA . ASN A 1 101 ? 14.605 14.955 -26.369 1.00 91.19 101 ASN A CA 1
ATOM 792 C C . ASN A 1 101 ? 16.100 14.660 -26.107 1.00 91.19 101 ASN A C 1
ATOM 794 O O . ASN A 1 101 ? 16.396 13.823 -25.250 1.00 91.19 101 ASN A O 1
ATOM 798 N N . PRO A 1 102 ? 17.038 15.361 -26.786 1.00 90.00 102 PRO A N 1
ATOM 799 C CA . PRO A 1 102 ? 18.482 15.154 -26.638 1.00 90.00 102 PRO A CA 1
ATOM 800 C C . PRO A 1 102 ? 18.993 15.203 -25.194 1.00 90.00 102 PRO A C 1
ATOM 802 O O . PRO A 1 102 ? 19.912 14.458 -24.852 1.00 90.00 102 PRO A O 1
ATOM 805 N N . ASP A 1 103 ? 18.374 16.025 -24.343 1.00 92.75 103 ASP A N 1
ATOM 806 C CA . ASP A 1 103 ? 18.779 16.195 -22.944 1.00 92.75 103 ASP A CA 1
ATOM 807 C C . ASP A 1 103 ? 18.363 15.013 -22.061 1.00 92.75 103 ASP A C 1
ATOM 809 O O . ASP A 1 103 ? 18.851 14.877 -20.944 1.00 92.75 103 ASP A O 1
ATOM 813 N N . THR A 1 104 ? 17.467 14.142 -22.536 1.00 93.75 104 THR A N 1
ATOM 814 C CA . THR A 1 104 ? 16.941 13.001 -21.769 1.00 93.75 104 THR A CA 1
ATOM 815 C C . THR A 1 104 ? 17.177 11.649 -22.433 1.00 93.75 104 THR A C 1
ATOM 817 O O . THR A 1 104 ? 16.819 10.620 -21.860 1.00 93.75 104 THR A O 1
ATOM 820 N N . THR A 1 105 ? 17.821 11.612 -23.604 1.00 92.56 105 THR A N 1
ATOM 821 C CA . THR A 1 105 ? 18.085 10.377 -24.361 1.00 92.56 105 THR A CA 1
ATOM 822 C C . THR A 1 105 ? 18.801 9.319 -23.518 1.00 92.56 105 THR A C 1
ATOM 824 O O . THR A 1 105 ? 18.499 8.132 -23.632 1.00 92.56 105 THR A O 1
ATOM 827 N N . PHE A 1 106 ? 19.699 9.727 -22.615 1.00 93.06 106 PHE A N 1
ATOM 828 C CA . PHE A 1 106 ? 20.440 8.813 -21.735 1.00 93.06 106 PHE A CA 1
ATOM 829 C C . PHE A 1 106 ? 19.564 8.073 -20.701 1.00 93.06 106 PHE A C 1
ATOM 831 O O . PHE A 1 106 ? 20.020 7.096 -20.109 1.00 93.06 106 PHE A O 1
ATOM 838 N N . LEU A 1 107 ? 18.320 8.519 -20.480 1.00 95.50 107 LEU A N 1
ATOM 839 C CA . LEU A 1 107 ? 17.341 7.890 -19.582 1.00 95.50 107 LEU A CA 1
ATOM 840 C C . LEU A 1 107 ? 16.442 6.864 -20.289 1.00 95.50 107 LEU A C 1
ATOM 842 O O . LEU A 1 107 ? 15.705 6.125 -19.626 1.00 95.50 107 LEU A O 1
ATOM 846 N N . SER A 1 108 ? 16.473 6.836 -21.622 1.00 95.75 108 SER A N 1
ATOM 847 C CA . SER A 1 108 ? 15.689 5.898 -22.420 1.00 95.75 108 SER A CA 1
ATOM 848 C C . SER A 1 108 ? 16.166 4.451 -22.261 1.00 95.75 108 SER A C 1
ATOM 850 O O . SER A 1 108 ? 17.286 4.173 -21.828 1.00 95.75 108 SER A O 1
ATOM 852 N N . LEU A 1 109 ? 15.284 3.513 -22.599 1.00 97.12 109 LEU A N 1
ATOM 853 C CA . LEU A 1 109 ? 15.550 2.083 -22.569 1.00 97.12 109 LEU A CA 1
ATOM 854 C C . LEU A 1 109 ? 16.022 1.582 -23.930 1.00 97.12 109 LEU A C 1
ATOM 856 O O . LEU A 1 109 ? 15.451 1.901 -24.972 1.00 97.12 109 LEU A O 1
ATOM 860 N N . THR A 1 110 ? 17.010 0.698 -23.892 1.00 96.62 110 THR A N 1
ATOM 861 C CA . THR A 1 110 ? 17.406 -0.120 -25.042 1.00 96.62 110 THR A CA 1
ATOM 862 C C . THR A 1 110 ? 16.377 -1.221 -25.329 1.00 96.62 110 THR A C 1
ATOM 864 O O . THR A 1 110 ? 15.616 -1.632 -24.448 1.00 96.62 110 THR A O 1
ATOM 867 N N . GLU A 1 111 ? 16.393 -1.782 -26.543 1.00 96.19 111 GLU A N 1
ATOM 868 C CA . GLU A 1 111 ? 15.542 -2.931 -26.903 1.00 96.19 111 GLU A CA 1
ATOM 869 C C . GLU A 1 111 ? 15.753 -4.131 -25.966 1.00 96.19 111 GLU A C 1
ATOM 871 O O . GLU A 1 111 ? 14.796 -4.804 -25.576 1.00 96.19 111 GLU A O 1
ATOM 876 N N . LEU A 1 112 ? 17.001 -4.362 -25.544 1.00 97.12 112 LEU A N 1
ATOM 877 C CA . LEU A 1 112 ? 17.338 -5.408 -24.585 1.00 97.12 112 LEU A CA 1
ATOM 878 C C . LEU A 1 112 ? 16.667 -5.161 -23.228 1.00 97.12 112 LEU A C 1
ATOM 880 O O . LEU A 1 112 ? 16.094 -6.080 -22.650 1.00 97.12 112 LEU A O 1
ATOM 884 N N . GLU A 1 113 ? 16.707 -3.934 -22.710 1.00 97.69 113 GLU A N 1
ATOM 885 C CA . GLU A 1 113 ? 16.065 -3.601 -21.434 1.00 97.69 113 GLU A CA 1
ATOM 886 C C . GLU A 1 113 ? 14.541 -3.738 -21.504 1.00 97.69 113 GLU A C 1
ATOM 888 O O . GLU A 1 113 ? 13.944 -4.307 -20.590 1.00 97.69 113 GLU A O 1
ATOM 893 N N . ILE A 1 114 ? 13.915 -3.321 -22.610 1.00 97.56 114 ILE A N 1
ATOM 894 C CA . ILE A 1 114 ? 12.477 -3.534 -22.845 1.00 97.56 114 ILE A CA 1
ATOM 895 C C . ILE A 1 114 ? 12.153 -5.034 -22.865 1.00 97.56 114 ILE A C 1
ATOM 897 O O . ILE A 1 114 ? 11.213 -5.473 -22.198 1.00 97.56 114 ILE A O 1
ATOM 901 N N . SER A 1 115 ? 12.954 -5.845 -23.565 1.00 97.44 115 SER A N 1
ATOM 902 C CA . SER A 1 115 ? 12.783 -7.303 -23.592 1.00 97.44 115 SER A CA 1
ATOM 903 C C . SER A 1 115 ? 12.892 -7.924 -22.196 1.00 97.44 115 SER A C 1
ATOM 905 O O . SER A 1 115 ? 12.175 -8.877 -21.885 1.00 97.44 115 SER A O 1
ATOM 907 N N . ARG A 1 116 ? 13.772 -7.396 -21.341 1.00 97.38 116 ARG A N 1
ATOM 908 C CA . ARG A 1 116 ? 13.956 -7.880 -19.966 1.00 97.38 116 ARG A CA 1
ATOM 909 C C . ARG A 1 116 ? 12.774 -7.525 -19.072 1.00 97.38 116 ARG A C 1
ATOM 911 O O . ARG A 1 116 ? 12.298 -8.388 -18.341 1.00 97.38 116 ARG A O 1
ATOM 918 N N . LEU A 1 117 ? 12.212 -6.323 -19.205 1.00 98.00 117 LEU A N 1
ATOM 919 C CA . LEU A 1 117 ? 10.944 -5.980 -18.549 1.00 98.00 117 LEU A CA 1
ATOM 920 C C . LEU A 1 117 ? 9.794 -6.888 -19.017 1.00 98.00 117 LEU A C 1
ATOM 922 O O . LEU A 1 117 ? 8.969 -7.309 -18.206 1.00 98.00 117 LEU A O 1
ATOM 926 N N . GLY A 1 118 ? 9.778 -7.268 -20.298 1.00 97.56 118 GLY A N 1
ATOM 927 C CA . GLY A 1 118 ? 8.858 -8.280 -20.821 1.00 97.56 118 GLY A CA 1
ATOM 928 C C . GLY A 1 118 ? 9.015 -9.647 -20.140 1.00 97.56 118 GLY A C 1
ATOM 929 O O . GLY A 1 118 ? 8.017 -10.281 -19.790 1.00 97.56 118 GLY A O 1
ATOM 930 N N . ALA A 1 119 ? 10.251 -10.088 -19.888 1.00 96.56 119 ALA A N 1
ATOM 931 C CA . ALA A 1 119 ? 10.527 -11.330 -19.162 1.00 96.56 119 ALA A CA 1
ATOM 932 C C . ALA A 1 119 ? 10.081 -11.263 -17.689 1.00 96.56 119 ALA A C 1
ATOM 934 O O . ALA A 1 119 ? 9.435 -12.195 -17.208 1.00 96.56 119 ALA A O 1
ATOM 935 N N . VAL A 1 120 ? 10.335 -10.141 -17.004 1.00 97.88 120 VAL A N 1
ATOM 936 C CA . VAL A 1 120 ? 9.832 -9.874 -15.641 1.00 97.88 120 VAL A CA 1
ATOM 937 C C . VAL A 1 120 ? 8.310 -9.985 -15.600 1.00 97.88 120 VAL A C 1
ATOM 939 O O . VAL A 1 120 ? 7.755 -10.679 -14.751 1.00 97.88 120 VAL A O 1
ATOM 942 N N . ILE A 1 121 ? 7.619 -9.356 -16.550 1.00 97.81 121 ILE A N 1
ATOM 943 C CA . ILE A 1 121 ? 6.158 -9.412 -16.640 1.00 97.81 121 ILE A CA 1
ATOM 944 C C . ILE A 1 121 ? 5.659 -10.830 -16.910 1.00 97.81 121 ILE A C 1
ATOM 946 O O . ILE A 1 121 ? 4.654 -11.237 -16.330 1.00 97.81 121 ILE A O 1
ATOM 950 N N . LYS A 1 122 ? 6.351 -11.605 -17.750 1.00 97.25 122 LYS A N 1
ATOM 951 C CA . LYS A 1 122 ? 5.995 -13.007 -17.991 1.00 97.25 122 LYS A CA 1
ATOM 952 C C . LYS A 1 122 ? 6.050 -13.829 -16.701 1.00 97.25 122 LYS A C 1
ATOM 954 O O . LYS A 1 122 ? 5.134 -14.610 -16.466 1.00 97.25 122 LYS A O 1
ATOM 959 N N . ILE A 1 123 ? 7.068 -13.616 -15.863 1.00 97.56 123 ILE A N 1
ATOM 960 C CA . ILE A 1 123 ? 7.163 -14.248 -14.538 1.00 97.56 123 ILE A CA 1
ATOM 961 C C . ILE A 1 123 ? 5.983 -13.817 -13.658 1.00 97.56 123 ILE A C 1
ATOM 963 O O . ILE A 1 123 ? 5.314 -14.662 -13.077 1.00 97.56 123 ILE A O 1
ATOM 967 N N . LEU A 1 124 ? 5.687 -12.516 -13.594 1.00 97.38 124 LEU A N 1
ATOM 968 C CA . LEU A 1 124 ? 4.615 -11.979 -12.744 1.00 97.38 124 LEU A CA 1
ATOM 969 C C . LEU A 1 124 ? 3.204 -12.402 -13.183 1.00 97.38 124 LEU A C 1
ATOM 971 O O . LEU A 1 124 ? 2.299 -12.485 -12.356 1.00 97.38 124 LEU A O 1
ATOM 975 N N . LYS A 1 125 ? 2.996 -12.677 -14.475 1.00 96.69 125 LYS A N 1
ATOM 976 C CA . LYS A 1 125 ? 1.733 -13.224 -14.990 1.00 96.69 125 LYS A CA 1
ATOM 977 C C . LYS A 1 125 ? 1.508 -14.678 -14.561 1.00 96.69 125 LYS A C 1
ATOM 979 O O . LYS A 1 125 ? 0.359 -15.093 -14.442 1.00 96.69 125 LYS A O 1
ATOM 984 N N . ASP A 1 126 ? 2.574 -15.442 -14.328 1.00 96.00 126 ASP A N 1
ATOM 985 C CA . ASP A 1 126 ? 2.503 -16.858 -13.965 1.00 96.00 126 ASP A CA 1
ATOM 986 C C . ASP A 1 126 ? 2.518 -17.065 -12.443 1.00 96.00 126 ASP A C 1
ATOM 988 O O . ASP A 1 126 ? 3.453 -17.606 -11.847 1.00 96.00 126 ASP A O 1
ATOM 992 N N . THR A 1 127 ? 1.441 -16.620 -11.796 1.00 94.19 127 THR A N 1
ATOM 993 C CA . THR A 1 127 ? 1.296 -16.666 -10.333 1.00 94.19 127 THR A CA 1
ATOM 994 C C . THR A 1 127 ? 1.351 -18.082 -9.760 1.00 94.19 127 THR A C 1
ATOM 996 O O . THR A 1 127 ? 1.779 -18.272 -8.620 1.00 94.19 127 THR A O 1
ATOM 999 N N . SER A 1 128 ? 0.986 -19.091 -10.556 1.00 94.94 128 SER A N 1
ATOM 1000 C CA . SER A 1 128 ? 1.008 -20.498 -10.149 1.00 94.94 128 SER A CA 1
ATOM 1001 C C . SER A 1 128 ? 2.423 -21.025 -9.875 1.00 94.94 128 SER A C 1
ATOM 1003 O O . SER A 1 128 ? 2.607 -21.884 -9.010 1.00 94.94 128 SER A O 1
ATOM 1005 N N . HIS A 1 129 ? 3.439 -20.446 -10.521 1.00 95.38 129 HIS A N 1
ATOM 1006 C CA . HIS A 1 129 ? 4.830 -20.886 -10.419 1.00 95.38 129 HIS A CA 1
ATOM 1007 C C . HIS A 1 129 ? 5.715 -19.991 -9.542 1.00 95.38 129 HIS A C 1
ATOM 1009 O O . HIS A 1 129 ? 6.916 -20.234 -9.466 1.00 95.38 129 HIS A O 1
ATOM 1015 N N . TYR A 1 130 ? 5.153 -19.036 -8.790 1.00 95.25 130 TYR A N 1
ATOM 1016 C CA . TYR A 1 130 ? 5.914 -18.123 -7.909 1.00 95.25 130 TYR A CA 1
ATOM 1017 C C . TYR A 1 130 ? 6.861 -18.818 -6.916 1.00 95.25 130 TYR A C 1
ATOM 1019 O O . TYR A 1 130 ? 7.845 -18.234 -6.460 1.00 95.25 130 TYR A O 1
ATOM 1027 N N . HIS A 1 131 ? 6.563 -20.065 -6.554 1.00 91.50 131 HIS A N 1
ATOM 1028 C CA . HIS A 1 131 ? 7.367 -20.867 -5.637 1.00 91.50 131 HIS A CA 1
ATOM 1029 C C . HIS A 1 131 ? 8.662 -21.411 -6.276 1.00 91.50 131 HIS A C 1
ATOM 1031 O O . HIS A 1 131 ? 9.615 -21.708 -5.553 1.00 91.50 131 HIS A O 1
ATOM 1037 N N . VAL A 1 132 ? 8.726 -21.500 -7.610 1.00 93.75 132 VAL A N 1
ATOM 1038 C CA . VAL A 1 132 ? 9.884 -22.005 -8.373 1.00 93.75 132 VAL A CA 1
ATOM 1039 C C . VAL A 1 132 ? 10.512 -20.959 -9.293 1.00 93.75 132 VAL A C 1
ATOM 1041 O O . VAL A 1 132 ? 11.716 -21.031 -9.543 1.00 93.75 132 VAL A O 1
ATOM 1044 N N . SER A 1 133 ? 9.749 -19.975 -9.774 1.00 95.31 133 SER A N 1
ATOM 1045 C CA . SER A 1 133 ? 10.269 -18.906 -10.624 1.00 95.31 133 SER A CA 1
ATOM 1046 C C . SER A 1 133 ? 11.214 -17.980 -9.863 1.00 95.31 133 SER A C 1
ATOM 1048 O O . SER A 1 133 ? 11.127 -17.792 -8.646 1.00 95.31 133 SER A O 1
ATOM 1050 N N . ARG A 1 134 ? 12.157 -17.388 -10.597 1.00 93.81 134 ARG A N 1
ATOM 1051 C CA . ARG A 1 134 ? 13.161 -16.456 -10.077 1.00 93.81 134 ARG A CA 1
ATOM 1052 C C . ARG A 1 134 ? 13.340 -15.307 -11.061 1.00 93.81 134 ARG A C 1
ATOM 1054 O O . ARG A 1 134 ? 13.214 -15.509 -12.264 1.00 93.81 134 ARG A O 1
ATOM 1061 N N . PHE A 1 135 ? 13.663 -14.132 -10.535 1.00 94.88 135 PHE A N 1
ATOM 1062 C CA . PHE A 1 135 ? 14.147 -13.009 -11.334 1.00 94.88 135 PHE A CA 1
ATOM 1063 C C . PHE A 1 135 ? 15.666 -13.089 -11.438 1.00 94.88 135 PHE A C 1
ATOM 1065 O O . PHE A 1 135 ? 16.313 -13.553 -10.495 1.00 94.88 135 PHE A O 1
ATOM 1072 N N . ALA A 1 136 ? 16.243 -12.625 -12.546 1.00 92.06 136 ALA A N 1
ATOM 1073 C CA . ALA A 1 136 ? 17.678 -12.387 -12.573 1.00 92.06 136 ALA A CA 1
ATOM 1074 C C . ALA A 1 136 ? 17.992 -11.125 -11.756 1.00 92.06 136 ALA A C 1
ATOM 1076 O O . ALA A 1 136 ? 17.240 -10.151 -11.808 1.00 92.06 136 ALA A O 1
ATOM 1077 N N . ASP A 1 137 ? 19.123 -11.096 -11.044 1.00 90.19 137 ASP A N 1
ATOM 1078 C CA . ASP A 1 137 ? 19.523 -9.920 -10.249 1.00 90.19 137 ASP A CA 1
ATOM 1079 C C . ASP A 1 137 ? 19.575 -8.656 -11.111 1.00 90.19 137 ASP A C 1
ATOM 1081 O O . ASP A 1 137 ? 19.095 -7.590 -10.728 1.00 90.19 137 ASP A O 1
ATOM 1085 N N . VAL A 1 138 ? 20.074 -8.801 -12.339 1.00 92.25 138 VAL A N 1
ATOM 1086 C CA . VAL A 1 138 ? 20.142 -7.708 -13.300 1.00 92.25 138 VAL A CA 1
ATOM 1087 C C . VAL A 1 138 ? 18.748 -7.128 -13.601 1.00 92.25 138 VAL A C 1
ATOM 1089 O O . VAL A 1 138 ? 18.647 -5.965 -13.999 1.00 92.25 138 VAL A O 1
ATOM 1092 N N . ASP A 1 139 ? 17.658 -7.912 -13.513 1.00 94.69 139 ASP A N 1
ATOM 1093 C CA . ASP A 1 139 ? 16.285 -7.467 -13.844 1.00 94.69 139 ASP A CA 1
ATOM 1094 C C . ASP A 1 139 ? 15.775 -6.518 -12.767 1.00 94.69 139 ASP A C 1
ATOM 1096 O O . ASP A 1 139 ? 15.202 -5.470 -13.069 1.00 94.69 139 ASP A O 1
ATOM 1100 N N . ILE A 1 140 ? 16.074 -6.848 -11.512 1.00 93.50 140 ILE A N 1
ATOM 1101 C CA . ILE A 1 140 ? 15.782 -5.986 -10.375 1.00 93.50 140 ILE A CA 1
ATOM 1102 C C . ILE A 1 140 ? 16.661 -4.736 -10.432 1.00 93.50 140 ILE A C 1
ATOM 1104 O O . ILE A 1 140 ? 16.133 -3.636 -10.325 1.00 93.50 140 ILE A O 1
ATOM 1108 N N . VAL A 1 141 ? 17.962 -4.867 -10.715 1.00 93.38 141 VAL A N 1
ATOM 1109 C CA . VAL A 1 141 ? 18.864 -3.710 -10.886 1.00 93.38 141 VAL A CA 1
ATOM 1110 C C . VAL A 1 141 ? 18.359 -2.747 -11.965 1.00 93.38 141 VAL A C 1
ATOM 1112 O O . VAL A 1 141 ? 18.390 -1.534 -11.757 1.00 93.38 141 VAL A O 1
ATOM 1115 N N . LEU A 1 142 ? 17.844 -3.262 -13.090 1.00 96.75 142 LEU A N 1
ATOM 1116 C CA . LEU A 1 142 ? 17.215 -2.431 -14.120 1.00 96.75 142 LEU A CA 1
ATOM 1117 C C . LEU A 1 142 ? 16.021 -1.658 -13.549 1.00 96.75 142 LEU A C 1
ATOM 1119 O O . LEU A 1 142 ? 15.950 -0.449 -13.731 1.00 96.75 142 LEU A O 1
ATOM 1123 N N . LEU A 1 143 ? 15.115 -2.317 -12.827 1.00 96.88 143 LEU A N 1
ATOM 1124 C CA . LEU A 1 143 ? 13.973 -1.643 -12.210 1.00 96.88 143 LEU A CA 1
ATOM 1125 C C . LEU A 1 143 ? 14.409 -0.544 -11.228 1.00 96.88 143 LEU A C 1
ATOM 1127 O O . LEU A 1 143 ? 13.880 0.566 -11.284 1.00 96.88 143 LEU A O 1
ATOM 1131 N N . LEU A 1 144 ? 15.396 -0.822 -10.370 1.00 94.81 144 LEU A N 1
ATOM 1132 C CA . LEU A 1 144 ? 15.908 0.160 -9.408 1.00 94.81 144 LEU A CA 1
ATOM 1133 C C . LEU A 1 144 ? 16.561 1.353 -10.115 1.00 94.81 144 LEU A C 1
ATOM 1135 O O . LEU A 1 144 ? 16.369 2.493 -9.697 1.00 94.81 144 LEU A O 1
ATOM 1139 N N . LYS A 1 145 ? 17.274 1.116 -11.227 1.00 95.69 145 LYS A N 1
ATOM 1140 C CA . LYS A 1 145 ? 17.804 2.187 -12.086 1.00 95.69 145 LYS A CA 1
ATOM 1141 C C . LYS A 1 145 ? 16.680 3.115 -12.546 1.00 95.69 145 LYS A C 1
ATOM 1143 O O . LYS A 1 145 ? 16.830 4.333 -12.464 1.00 95.69 145 LYS A O 1
ATOM 1148 N N . LEU A 1 146 ? 15.557 2.564 -13.011 1.00 97.44 146 LEU A N 1
ATOM 1149 C CA . LEU A 1 146 ? 14.420 3.365 -13.479 1.00 97.44 146 LEU A CA 1
ATOM 1150 C C . LEU A 1 146 ? 13.771 4.152 -12.339 1.00 97.44 146 LEU A C 1
ATOM 1152 O O . LEU A 1 146 ? 13.523 5.342 -12.504 1.00 97.44 146 LEU A O 1
ATOM 1156 N N . LEU A 1 147 ? 13.582 3.540 -11.165 1.00 96.06 147 LEU A N 1
ATOM 1157 C CA . LEU A 1 147 ? 13.025 4.225 -9.990 1.00 96.06 147 LEU A CA 1
ATOM 1158 C C . LEU A 1 147 ? 13.853 5.446 -9.563 1.00 96.06 147 LEU A C 1
ATOM 1160 O O . LEU A 1 147 ? 13.288 6.460 -9.154 1.00 96.06 147 LEU A O 1
ATOM 1164 N N . ARG A 1 148 ? 15.182 5.380 -9.689 1.00 93.88 148 ARG A N 1
ATOM 1165 C CA . ARG A 1 148 ? 16.067 6.505 -9.345 1.00 93.88 148 ARG A CA 1
ATOM 1166 C C . ARG A 1 148 ? 16.137 7.569 -10.432 1.00 93.88 148 ARG A C 1
ATOM 1168 O O . ARG A 1 148 ? 16.127 8.758 -10.141 1.00 93.88 148 ARG A O 1
ATOM 1175 N N . SER A 1 149 ? 16.230 7.142 -11.688 1.00 93.88 149 SER A N 1
ATOM 1176 C CA . SER A 1 149 ? 16.635 8.030 -12.784 1.00 93.88 149 SER A CA 1
ATOM 1177 C C . SER A 1 149 ? 15.478 8.633 -13.577 1.00 93.88 149 SER A C 1
ATOM 1179 O O . SER A 1 149 ? 15.637 9.711 -14.145 1.00 93.88 149 SER A O 1
ATOM 1181 N N . TRP A 1 150 ? 14.313 7.982 -13.631 1.00 96.94 150 TRP A N 1
ATOM 1182 C CA . TRP A 1 150 ? 13.212 8.480 -14.456 1.00 96.94 150 TRP A CA 1
ATOM 1183 C C . TRP A 1 150 ? 12.563 9.739 -13.879 1.00 96.94 150 TRP A C 1
ATOM 1185 O O . TRP A 1 150 ? 12.430 9.823 -12.655 1.00 96.94 150 TRP A O 1
ATOM 1195 N N . PRO A 1 151 ? 12.115 10.692 -14.724 1.00 95.69 151 PRO A N 1
ATOM 1196 C CA . PRO A 1 151 ? 11.356 11.862 -14.282 1.00 95.69 151 PRO A CA 1
ATOM 1197 C C . PRO A 1 151 ? 10.097 11.474 -13.500 1.00 95.69 151 PRO A C 1
ATOM 1199 O O . PRO A 1 151 ? 9.493 10.426 -13.750 1.00 95.69 151 PRO A O 1
ATOM 1202 N N . LEU A 1 152 ? 9.680 12.326 -12.562 1.00 95.56 152 LEU A N 1
ATOM 1203 C CA . LEU A 1 152 ? 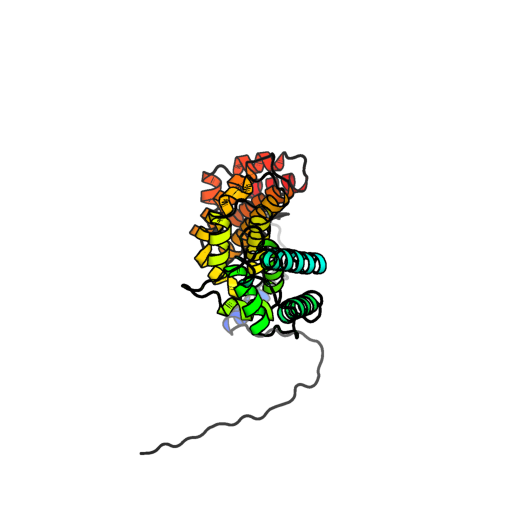8.525 12.055 -11.697 1.00 95.56 152 LEU A CA 1
ATOM 1204 C C . LEU A 1 152 ? 7.230 11.910 -12.494 1.00 95.56 152 LEU A C 1
ATOM 1206 O O . LEU A 1 152 ? 6.357 11.132 -12.132 1.00 95.56 152 LEU A O 1
ATOM 1210 N N . GLU A 1 153 ? 7.115 12.596 -13.618 1.00 95.56 153 GLU A N 1
ATOM 1211 C CA . GLU A 1 153 ? 5.964 12.546 -14.515 1.00 95.56 153 GLU A CA 1
ATOM 1212 C C . GLU A 1 153 ? 5.826 11.179 -15.202 1.00 95.56 153 GLU A C 1
ATOM 1214 O O . GLU A 1 153 ? 4.759 10.842 -15.716 1.00 95.56 153 GLU A O 1
ATOM 1219 N N . MET A 1 154 ? 6.899 10.382 -15.196 1.00 97.25 154 MET A N 1
ATOM 1220 C CA . MET A 1 154 ? 7.013 9.127 -15.936 1.00 97.25 154 MET A CA 1
ATOM 1221 C C . MET A 1 154 ? 7.225 7.898 -15.043 1.00 97.25 154 MET A C 1
ATOM 1223 O O . MET A 1 154 ? 7.263 6.782 -15.554 1.00 97.25 154 MET A O 1
ATOM 1227 N N . ILE A 1 155 ? 7.359 8.063 -13.722 1.00 97.44 155 ILE A N 1
ATOM 1228 C CA . ILE A 1 155 ? 7.800 6.982 -12.826 1.00 97.44 155 ILE A CA 1
ATOM 1229 C C . ILE A 1 155 ? 6.691 6.002 -12.412 1.00 97.44 155 ILE A C 1
ATOM 1231 O O . ILE A 1 155 ? 6.987 4.835 -12.150 1.00 97.44 155 ILE A O 1
ATOM 1235 N N . PHE A 1 156 ? 5.414 6.413 -12.394 1.00 97.81 156 PHE A N 1
ATOM 1236 C CA . PHE A 1 156 ? 4.328 5.562 -11.883 1.00 97.81 156 PHE A CA 1
ATOM 1237 C C . PHE A 1 156 ? 4.261 4.138 -12.470 1.00 97.81 156 PHE A C 1
ATOM 1239 O O . PHE A 1 156 ? 4.017 3.225 -11.685 1.00 97.81 156 PHE A O 1
ATOM 1246 N N . PRO A 1 157 ? 4.476 3.857 -13.779 1.00 98.38 157 PRO A N 1
ATOM 1247 C CA . PRO A 1 157 ? 4.387 2.482 -14.266 1.00 98.38 157 PRO A CA 1
ATOM 1248 C C . PRO A 1 157 ? 5.556 1.616 -13.771 1.00 98.38 157 PRO A C 1
ATOM 1250 O O . PRO A 1 157 ? 5.406 0.403 -13.641 1.00 98.38 157 PRO A O 1
ATOM 1253 N N . VAL A 1 158 ? 6.702 2.220 -13.438 1.00 98.44 158 VAL A N 1
ATOM 1254 C CA . VAL A 1 158 ? 7.834 1.524 -12.809 1.00 98.44 158 VAL A CA 1
ATOM 1255 C C . VAL A 1 158 ? 7.470 1.130 -11.374 1.00 98.44 158 VAL A C 1
ATOM 1257 O O . VAL A 1 158 ? 7.691 -0.012 -10.969 1.00 98.44 158 VAL A O 1
ATOM 1260 N N . ILE A 1 159 ? 6.843 2.043 -10.626 1.00 98.44 159 ILE A N 1
ATOM 1261 C CA . ILE A 1 159 ? 6.340 1.782 -9.266 1.00 98.44 159 ILE A CA 1
ATOM 1262 C C . ILE A 1 159 ? 5.216 0.732 -9.302 1.00 98.44 159 ILE A C 1
ATOM 1264 O O . ILE A 1 159 ? 5.181 -0.171 -8.466 1.00 98.44 159 ILE A O 1
ATOM 1268 N N . ASP A 1 160 ? 4.336 0.778 -10.305 1.00 98.31 160 ASP A N 1
ATOM 1269 C CA . ASP A 1 160 ? 3.254 -0.201 -10.469 1.00 98.31 160 ASP A CA 1
ATOM 1270 C C . ASP A 1 160 ? 3.780 -1.610 -10.800 1.00 98.31 160 ASP A C 1
ATOM 1272 O O . ASP A 1 160 ? 3.188 -2.612 -10.396 1.00 98.31 160 ASP A O 1
ATOM 1276 N N . LEU A 1 161 ? 4.935 -1.710 -11.470 1.00 98.38 161 LEU A N 1
ATOM 1277 C CA . LEU A 1 161 ? 5.637 -2.980 -11.651 1.00 98.38 161 LEU A CA 1
ATOM 1278 C C . LEU A 1 161 ? 6.282 -3.464 -10.340 1.00 98.38 161 LEU A C 1
ATOM 1280 O O . LEU A 1 161 ? 6.131 -4.636 -9.981 1.00 98.38 161 LEU A O 1
ATOM 1284 N N . LEU A 1 162 ? 6.938 -2.568 -9.590 1.00 98.19 162 LEU A N 1
ATOM 1285 C CA . LEU A 1 162 ? 7.512 -2.872 -8.270 1.00 98.19 162 LEU A CA 1
ATOM 1286 C C . LEU A 1 162 ? 6.455 -3.440 -7.314 1.00 98.19 162 LEU A C 1
ATOM 1288 O O . LEU A 1 162 ? 6.710 -4.425 -6.619 1.00 98.19 162 LEU A O 1
ATOM 1292 N N . ARG A 1 163 ? 5.242 -2.877 -7.341 1.00 97.75 163 ARG A N 1
ATOM 1293 C CA . ARG A 1 163 ? 4.085 -3.315 -6.546 1.00 97.75 163 ARG A CA 1
ATOM 1294 C C . ARG A 1 163 ? 3.784 -4.806 -6.710 1.00 97.75 163 ARG A C 1
ATOM 1296 O O . ARG A 1 163 ? 3.360 -5.462 -5.759 1.00 97.75 163 ARG A O 1
ATOM 1303 N N . MET A 1 164 ? 3.992 -5.344 -7.908 1.00 98.19 164 MET A N 1
ATOM 1304 C CA . MET A 1 164 ? 3.785 -6.763 -8.194 1.00 98.19 164 MET A CA 1
ATOM 1305 C C . MET A 1 164 ? 5.004 -7.612 -7.835 1.00 98.19 164 MET A C 1
ATOM 1307 O O . MET A 1 164 ? 4.850 -8.737 -7.363 1.00 98.19 164 MET A O 1
ATOM 1311 N N . ILE A 1 165 ? 6.211 -7.066 -7.990 1.00 97.31 165 ILE A N 1
ATOM 1312 C CA . ILE A 1 165 ? 7.464 -7.747 -7.638 1.00 97.31 165 ILE A CA 1
ATOM 1313 C C . ILE A 1 165 ? 7.544 -8.043 -6.141 1.00 97.31 165 ILE A C 1
ATOM 1315 O O . ILE A 1 165 ? 7.959 -9.141 -5.770 1.00 97.31 165 ILE A O 1
ATOM 1319 N N . VAL A 1 166 ? 7.089 -7.126 -5.281 1.00 96.94 166 VAL A N 1
ATOM 1320 C CA . VAL A 1 166 ? 7.097 -7.335 -3.820 1.00 96.94 166 VAL A CA 1
ATOM 1321 C C . VAL A 1 166 ? 6.163 -8.460 -3.355 1.00 96.94 166 VAL A C 1
ATOM 1323 O O . VAL A 1 166 ? 6.358 -9.005 -2.272 1.00 96.94 166 VAL A O 1
ATOM 1326 N N . LEU A 1 167 ? 5.179 -8.855 -4.173 1.00 97.06 167 LEU A N 1
ATOM 1327 C CA . LEU A 1 167 ? 4.310 -10.004 -3.890 1.00 97.06 167 LEU A CA 1
ATOM 1328 C C . LEU A 1 167 ? 4.935 -11.344 -4.303 1.00 97.06 167 LEU A C 1
ATOM 1330 O O . LEU A 1 167 ? 4.518 -12.393 -3.812 1.00 97.06 167 LEU A O 1
ATOM 1334 N N . HIS A 1 168 ? 5.924 -11.336 -5.197 1.00 97.25 168 HIS A N 1
ATOM 1335 C CA . HIS A 1 168 ? 6.630 -12.546 -5.601 1.00 97.25 168 HIS A CA 1
ATOM 1336 C C . HIS A 1 168 ? 7.750 -12.856 -4.589 1.00 97.25 168 HIS A C 1
ATOM 1338 O O . HIS A 1 168 ? 8.650 -12.029 -4.429 1.00 97.25 168 HIS A O 1
ATOM 1344 N N . PRO A 1 169 ? 7.813 -14.056 -3.972 1.00 94.25 169 PRO A N 1
ATOM 1345 C CA . PRO A 1 169 ? 8.800 -14.371 -2.930 1.00 94.25 169 PRO A CA 1
ATOM 1346 C C . PRO A 1 169 ? 10.250 -14.102 -3.349 1.00 94.25 169 PRO A C 1
ATOM 1348 O O . PRO A 1 169 ? 10.985 -13.418 -2.648 1.00 94.25 169 PRO A O 1
ATOM 1351 N N . GLY A 1 170 ? 10.647 -14.563 -4.541 1.00 93.75 170 GLY A N 1
ATOM 1352 C CA . GLY A 1 170 ? 11.978 -14.278 -5.089 1.00 93.75 170 GLY A CA 1
ATOM 1353 C C . GLY A 1 170 ? 12.241 -12.796 -5.394 1.00 93.75 170 GLY A C 1
ATOM 1354 O O . GLY A 1 170 ? 13.375 -12.357 -5.261 1.00 93.75 170 GLY A O 1
ATOM 1355 N N . GLY A 1 171 ? 11.215 -12.022 -5.766 1.00 94.94 171 GLY A N 1
ATOM 1356 C CA . GLY A 1 171 ? 11.352 -10.592 -6.051 1.00 94.94 171 GLY A CA 1
ATOM 1357 C C . GLY A 1 171 ? 11.538 -9.804 -4.762 1.00 94.94 171 GLY A C 1
ATOM 1358 O O . GLY A 1 171 ? 12.492 -9.040 -4.644 1.00 94.94 171 GLY A O 1
ATOM 1359 N N . ALA A 1 172 ? 10.702 -10.090 -3.763 1.00 94.62 172 ALA A N 1
ATOM 1360 C CA . ALA A 1 172 ? 10.840 -9.575 -2.407 1.00 94.62 172 ALA A CA 1
ATOM 1361 C C . ALA A 1 172 ? 12.225 -9.878 -1.807 1.00 94.62 172 ALA A C 1
ATOM 1363 O O . ALA A 1 172 ? 12.895 -8.980 -1.310 1.00 94.62 172 ALA A O 1
ATOM 1364 N N . SER A 1 173 ? 12.709 -11.122 -1.900 1.00 93.25 173 SER A N 1
ATOM 1365 C CA . SER A 1 173 ? 14.026 -11.478 -1.354 1.00 93.25 173 SER A CA 1
ATOM 1366 C C . SER A 1 173 ? 15.190 -10.735 -2.017 1.00 93.25 173 SER A C 1
ATOM 1368 O O . SER A 1 173 ? 16.157 -10.414 -1.334 1.00 93.25 173 SER A O 1
ATOM 1370 N N . ILE A 1 174 ? 15.131 -10.469 -3.327 1.00 93.12 174 ILE A N 1
ATOM 1371 C CA . ILE A 1 174 ? 16.181 -9.697 -4.009 1.00 93.12 174 ILE A CA 1
ATOM 1372 C C . ILE A 1 174 ? 16.063 -8.217 -3.643 1.00 93.12 174 ILE A C 1
ATOM 1374 O O . ILE A 1 174 ? 17.066 -7.607 -3.287 1.00 93.12 174 ILE A O 1
ATOM 1378 N N . LEU A 1 175 ? 14.851 -7.653 -3.673 1.00 93.62 175 LEU A N 1
ATOM 1379 C CA . LEU A 1 175 ? 14.623 -6.247 -3.344 1.00 93.62 175 LEU A CA 1
ATOM 1380 C C . LEU A 1 175 ? 15.054 -5.916 -1.913 1.00 93.62 175 LEU A C 1
ATOM 1382 O O . LEU A 1 175 ? 15.617 -4.853 -1.696 1.00 93.62 175 LEU A O 1
ATOM 1386 N N . LEU A 1 176 ? 14.837 -6.820 -0.952 1.00 92.19 176 LEU A N 1
ATOM 1387 C CA . LEU A 1 176 ? 15.234 -6.623 0.446 1.00 92.19 176 LEU A CA 1
ATOM 1388 C C . LEU A 1 176 ? 16.735 -6.317 0.611 1.00 92.19 176 LEU A C 1
ATOM 1390 O O . LEU A 1 176 ? 17.093 -5.565 1.506 1.00 92.19 176 LEU A O 1
ATOM 1394 N N . LYS A 1 177 ? 17.600 -6.814 -0.287 1.00 91.31 177 LYS A N 1
ATOM 1395 C CA . LYS A 1 177 ? 19.047 -6.502 -0.306 1.00 91.31 177 LYS A CA 1
ATOM 1396 C C . LYS A 1 177 ? 19.356 -5.032 -0.626 1.00 91.31 177 LYS A C 1
ATOM 1398 O O . LYS A 1 177 ? 20.506 -4.620 -0.581 1.00 91.31 177 LYS A O 1
ATOM 1403 N N . HIS A 1 178 ? 18.347 -4.269 -1.035 1.00 91.12 178 HIS A N 1
ATOM 1404 C CA . HIS A 1 178 ? 18.436 -2.856 -1.392 1.00 91.12 178 HIS A CA 1
ATOM 1405 C C . HIS A 1 178 ? 17.634 -1.971 -0.427 1.00 91.12 178 HIS A C 1
ATOM 1407 O O . HIS A 1 178 ? 17.321 -0.829 -0.752 1.00 91.12 178 HIS A O 1
ATOM 1413 N N . VAL A 1 179 ? 17.266 -2.514 0.734 1.00 89.62 179 VAL A N 1
ATOM 1414 C CA . VAL A 1 179 ? 16.499 -1.841 1.783 1.00 89.62 179 VAL A CA 1
ATOM 1415 C C . VAL A 1 179 ? 17.354 -1.848 3.056 1.00 89.62 179 VAL A C 1
ATOM 1417 O O . VAL A 1 179 ? 17.059 -2.538 4.029 1.00 89.62 179 VAL A O 1
ATOM 1420 N N . GLU A 1 180 ? 18.483 -1.137 2.994 1.00 75.75 180 GLU A N 1
ATOM 1421 C CA . GLU A 1 180 ? 19.459 -0.991 4.082 1.00 75.75 180 GLU A CA 1
ATOM 1422 C C . GLU A 1 180 ? 19.772 0.497 4.282 1.00 75.75 180 GLU A C 1
ATOM 1424 O O . GLU A 1 180 ? 20.183 1.152 3.326 1.00 75.75 180 GLU A O 1
ATOM 1429 N N . ASP A 1 181 ? 19.572 0.992 5.510 1.00 69.62 181 ASP A N 1
ATOM 1430 C CA . ASP A 1 181 ? 19.787 2.366 6.004 1.00 69.62 181 ASP A CA 1
ATOM 1431 C C . ASP A 1 181 ? 20.049 3.440 4.923 1.00 69.62 181 ASP A C 1
ATOM 1433 O O . ASP A 1 181 ? 19.108 4.050 4.422 1.00 69.62 181 ASP A O 1
ATOM 1437 N N . GLU A 1 182 ? 21.308 3.683 4.543 1.00 71.06 182 GLU A N 1
ATOM 1438 C CA . GLU A 1 182 ? 21.690 4.792 3.648 1.00 71.06 182 GLU A CA 1
ATOM 1439 C C . GLU A 1 182 ? 21.341 4.578 2.161 1.00 71.06 182 GLU A C 1
ATOM 1441 O O . GLU A 1 182 ? 21.357 5.530 1.384 1.00 71.06 182 GLU A O 1
ATOM 1446 N N . ASN A 1 183 ? 21.024 3.349 1.745 1.00 81.94 183 ASN A N 1
ATOM 1447 C CA . ASN A 1 183 ? 20.692 2.989 0.360 1.00 81.94 183 ASN A CA 1
ATOM 1448 C C . ASN A 1 183 ? 19.268 2.437 0.215 1.00 81.94 183 ASN A C 1
ATOM 1450 O O . ASN A 1 183 ? 18.979 1.715 -0.745 1.00 81.94 183 ASN A O 1
ATOM 1454 N N . ASP A 1 184 ? 18.392 2.766 1.163 1.00 94.19 184 ASP A N 1
ATOM 1455 C CA . ASP A 1 184 ? 17.014 2.301 1.201 1.00 94.19 184 ASP A CA 1
ATOM 1456 C C . ASP A 1 184 ? 16.199 2.819 0.011 1.00 94.19 184 ASP A C 1
ATOM 1458 O O . ASP A 1 184 ? 15.662 3.929 0.005 1.00 94.19 184 ASP A O 1
ATOM 1462 N N . ILE A 1 185 ? 16.069 1.970 -1.007 1.00 95.00 185 ILE A N 1
ATOM 1463 C CA . ILE A 1 185 ? 15.370 2.325 -2.241 1.00 95.00 185 ILE A CA 1
ATOM 1464 C C . ILE A 1 185 ? 13.866 2.546 -2.037 1.00 95.00 185 ILE A C 1
ATOM 1466 O O . ILE A 1 185 ? 13.233 3.240 -2.835 1.00 95.00 185 ILE A O 1
ATOM 1470 N N . LEU A 1 186 ? 13.270 1.958 -0.993 1.00 96.62 186 LEU A N 1
ATOM 1471 C CA . LEU A 1 186 ? 11.851 2.137 -0.700 1.00 96.62 186 LEU A CA 1
ATOM 1472 C C . LEU A 1 186 ? 11.614 3.506 -0.070 1.00 96.62 186 LEU A C 1
ATOM 1474 O O . LEU A 1 186 ? 10.755 4.238 -0.562 1.00 96.62 186 LEU A O 1
ATOM 1478 N N . MET A 1 187 ? 12.397 3.882 0.946 1.00 96.12 187 MET A N 1
ATOM 1479 C CA . MET A 1 187 ? 12.304 5.219 1.542 1.00 96.12 187 MET A CA 1
ATOM 1480 C C . MET A 1 187 ? 12.731 6.320 0.570 1.00 96.12 187 MET A C 1
ATOM 1482 O O . MET A 1 187 ? 12.082 7.369 0.531 1.00 96.12 187 MET A O 1
ATOM 1486 N N . GLU A 1 188 ? 13.747 6.081 -0.268 1.00 94.94 188 GLU A N 1
ATOM 1487 C CA . GLU A 1 188 ? 14.142 6.998 -1.345 1.00 94.94 188 GLU A CA 1
ATOM 1488 C C . GLU A 1 188 ? 12.955 7.257 -2.287 1.00 94.94 188 GLU A C 1
ATOM 1490 O O . GLU A 1 188 ? 12.599 8.408 -2.541 1.00 94.94 188 GLU A O 1
ATOM 1495 N N . MET A 1 189 ? 12.280 6.197 -2.751 1.00 96.06 189 MET A N 1
ATOM 1496 C CA . MET A 1 189 ? 11.102 6.306 -3.618 1.00 96.06 189 MET A CA 1
ATOM 1497 C C . MET A 1 189 ? 9.936 7.027 -2.931 1.00 96.06 189 MET A C 1
ATOM 1499 O O . MET A 1 189 ? 9.349 7.928 -3.533 1.00 96.06 189 MET A O 1
ATOM 1503 N N . ILE A 1 190 ? 9.613 6.663 -1.685 1.00 96.19 190 ILE A N 1
ATOM 1504 C CA . ILE A 1 190 ? 8.509 7.263 -0.919 1.00 96.19 190 ILE A CA 1
ATOM 1505 C C . ILE A 1 190 ? 8.753 8.758 -0.733 1.00 96.19 190 ILE A C 1
ATOM 1507 O O . ILE A 1 190 ? 7.907 9.558 -1.126 1.00 96.19 190 ILE A O 1
ATOM 1511 N N . THR A 1 191 ? 9.931 9.137 -0.236 1.00 94.56 191 THR A N 1
ATOM 1512 C CA . THR A 1 191 ? 10.313 10.541 -0.020 1.00 94.56 191 THR A CA 1
ATOM 1513 C C . THR A 1 191 ? 10.292 11.318 -1.331 1.00 94.56 191 THR A C 1
ATOM 1515 O O . THR A 1 191 ? 9.770 12.431 -1.408 1.00 94.56 191 THR A O 1
ATOM 1518 N N . ARG A 1 192 ? 10.829 10.723 -2.403 1.00 93.50 192 ARG A N 1
ATOM 1519 C CA . ARG A 1 192 ? 10.874 11.358 -3.719 1.00 93.50 192 ARG A CA 1
ATOM 1520 C C . ARG A 1 192 ? 9.470 11.657 -4.243 1.00 93.50 192 ARG A C 1
ATOM 1522 O O . ARG A 1 192 ? 9.250 12.760 -4.742 1.00 93.50 192 ARG A O 1
ATOM 1529 N N . VAL A 1 193 ? 8.540 10.710 -4.123 1.00 94.06 193 VAL A N 1
ATOM 1530 C CA . VAL A 1 193 ? 7.150 10.866 -4.574 1.00 94.06 193 VAL A CA 1
ATOM 1531 C C . VAL A 1 193 ? 6.367 11.815 -3.667 1.00 94.06 193 VAL A C 1
ATOM 1533 O O . VAL A 1 193 ? 5.733 12.728 -4.184 1.00 94.06 193 VAL A O 1
ATOM 1536 N N . ALA A 1 194 ? 6.434 11.640 -2.348 1.00 90.75 194 ALA A N 1
ATOM 1537 C CA . ALA A 1 194 ? 5.655 12.420 -1.389 1.00 90.75 194 ALA A CA 1
ATOM 1538 C C . ALA A 1 194 ? 6.035 13.909 -1.380 1.00 90.75 194 ALA A C 1
ATOM 1540 O O . ALA A 1 194 ? 5.158 14.768 -1.352 1.00 90.75 194 ALA A O 1
ATOM 15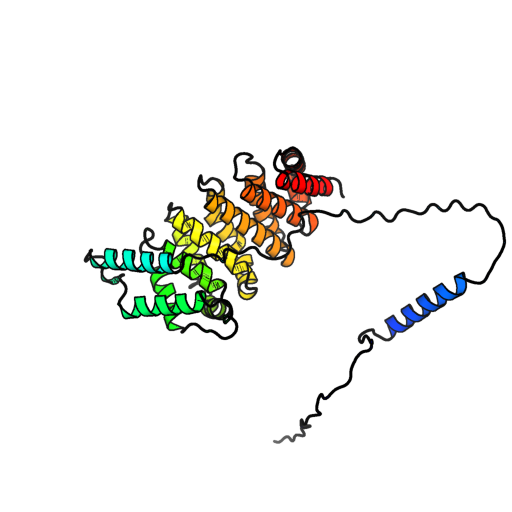41 N N . THR A 1 195 ? 7.330 14.225 -1.461 1.00 88.25 195 THR A N 1
ATOM 1542 C CA . THR A 1 195 ? 7.809 15.614 -1.370 1.00 88.25 195 THR A CA 1
ATOM 1543 C C . THR A 1 195 ? 7.717 16.360 -2.698 1.00 88.25 195 THR A C 1
ATOM 1545 O O . THR A 1 195 ? 7.460 17.561 -2.721 1.00 88.25 195 THR A O 1
ATOM 1548 N N . ASN A 1 196 ? 7.943 15.669 -3.820 1.00 80.44 196 ASN A N 1
ATOM 1549 C CA . ASN A 1 196 ? 8.163 16.329 -5.110 1.00 80.44 196 ASN A CA 1
ATOM 1550 C C . ASN A 1 196 ? 7.074 16.037 -6.148 1.00 80.44 196 ASN A C 1
ATOM 1552 O O . ASN A 1 196 ? 7.131 16.576 -7.252 1.00 80.44 196 ASN A O 1
ATOM 1556 N N . SER A 1 197 ? 6.096 15.178 -5.843 1.00 75.12 197 SER A N 1
ATOM 1557 C CA . SER A 1 197 ? 5.050 14.809 -6.791 1.00 75.12 197 SER A CA 1
ATOM 1558 C C . SER A 1 197 ? 3.649 14.999 -6.222 1.00 75.12 197 SER A C 1
ATOM 1560 O O . SER A 1 197 ? 3.193 14.258 -5.361 1.00 75.12 197 SER A O 1
ATOM 1562 N N . SER A 1 198 ? 2.903 15.931 -6.811 1.00 78.94 198 SER A N 1
ATOM 1563 C CA . SER A 1 198 ? 1.452 16.050 -6.615 1.00 78.94 198 SER A CA 1
ATOM 1564 C C . SER A 1 198 ? 0.651 15.122 -7.543 1.00 78.94 198 SER A C 1
ATOM 1566 O O . SER A 1 198 ? -0.579 15.197 -7.610 1.00 78.94 198 SER A O 1
ATOM 1568 N N . LEU A 1 199 ? 1.329 14.241 -8.290 1.00 93.06 199 LEU A N 1
ATOM 1569 C CA . LEU A 1 199 ? 0.691 13.370 -9.269 1.00 93.06 199 LEU A CA 1
ATOM 1570 C C . LEU A 1 199 ? 0.050 12.171 -8.572 1.00 93.06 199 LEU A C 1
ATOM 1572 O O . LEU A 1 199 ? 0.726 11.259 -8.095 1.00 93.06 199 LEU A O 1
ATOM 1576 N N . VAL A 1 200 ? -1.282 12.135 -8.610 1.00 95.25 200 VAL A N 1
ATOM 1577 C CA . VAL A 1 200 ? -2.098 11.043 -8.058 1.00 95.25 200 VAL A CA 1
ATOM 1578 C C . VAL A 1 200 ? -1.618 9.643 -8.483 1.00 95.25 200 VAL A C 1
ATOM 1580 O O . VAL A 1 200 ? -1.588 8.772 -7.617 1.00 95.25 200 VAL A O 1
ATOM 1583 N N . PRO A 1 201 ? -1.204 9.372 -9.743 1.00 96.81 201 PRO A N 1
ATOM 1584 C CA . PRO A 1 201 ? -0.682 8.055 -10.122 1.00 96.81 201 PRO A CA 1
ATOM 1585 C C . PRO A 1 201 ? 0.555 7.617 -9.328 1.00 96.81 201 PRO A C 1
ATOM 1587 O O . PRO A 1 201 ? 0.656 6.443 -8.966 1.00 96.81 201 PRO A O 1
ATOM 1590 N N . ASN A 1 202 ? 1.470 8.541 -9.025 1.00 97.25 202 ASN A N 1
ATOM 1591 C CA . ASN A 1 202 ? 2.670 8.231 -8.252 1.00 97.25 202 ASN A CA 1
ATOM 1592 C C . ASN A 1 202 ? 2.286 7.862 -6.818 1.00 97.25 202 ASN A C 1
ATOM 1594 O O . ASN A 1 202 ? 2.557 6.747 -6.392 1.00 97.25 202 ASN A O 1
ATOM 1598 N N . LEU A 1 203 ? 1.552 8.739 -6.124 1.00 97.25 203 LEU A N 1
ATOM 1599 C CA . LEU A 1 203 ? 1.079 8.488 -4.756 1.00 97.25 203 LEU A CA 1
ATOM 1600 C C . LEU A 1 203 ? 0.286 7.176 -4.660 1.00 97.25 203 LEU A C 1
ATOM 1602 O O . LEU A 1 203 ? 0.528 6.350 -3.781 1.00 97.25 203 LEU A O 1
ATOM 1606 N N . LEU A 1 204 ? -0.621 6.945 -5.614 1.00 97.62 204 LEU A N 1
ATOM 1607 C CA . LEU A 1 204 ? -1.450 5.744 -5.663 1.00 97.62 204 LEU A CA 1
ATO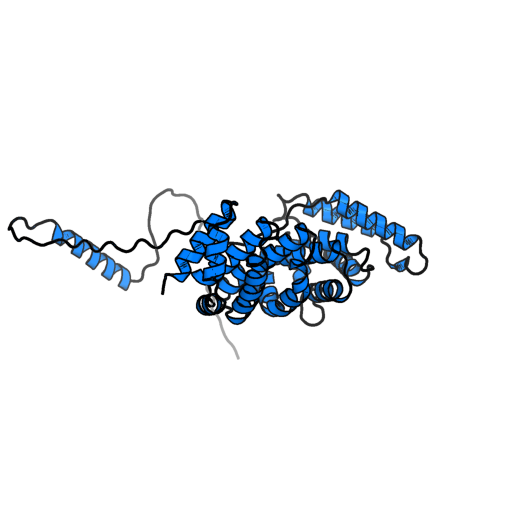M 1608 C C . LEU A 1 204 ? -0.608 4.475 -5.785 1.00 97.62 204 LEU A C 1
ATOM 1610 O O . LEU A 1 204 ? -0.824 3.517 -5.044 1.00 97.62 204 LEU A O 1
ATOM 1614 N N . THR A 1 205 ? 0.326 4.439 -6.733 1.00 98.06 205 THR A N 1
ATOM 1615 C CA . THR A 1 205 ? 1.176 3.259 -6.941 1.00 98.06 205 THR A CA 1
ATOM 1616 C C . THR A 1 205 ? 2.136 3.048 -5.769 1.00 98.06 205 THR A C 1
ATOM 1618 O O . THR A 1 205 ? 2.272 1.910 -5.323 1.00 98.06 205 THR A O 1
ATOM 1621 N N . SER A 1 206 ? 2.701 4.112 -5.188 1.00 98.19 206 SER A N 1
ATOM 1622 C CA . SER A 1 206 ? 3.597 4.042 -4.024 1.00 98.19 206 SER A CA 1
ATOM 1623 C C . SER A 1 206 ? 2.907 3.496 -2.775 1.00 98.19 206 SER A C 1
ATOM 1625 O O . SER A 1 206 ? 3.409 2.550 -2.170 1.00 98.19 206 SER A O 1
ATOM 1627 N N . ILE A 1 207 ? 1.719 3.998 -2.421 1.00 98.31 207 ILE A N 1
ATOM 1628 C CA . ILE A 1 207 ? 0.961 3.470 -1.273 1.00 98.31 207 ILE A CA 1
ATOM 1629 C C . ILE A 1 207 ? 0.607 1.999 -1.492 1.00 98.31 207 ILE A C 1
ATOM 1631 O O . ILE A 1 207 ? 0.659 1.193 -0.564 1.00 98.31 207 ILE A O 1
ATOM 1635 N N . ARG A 1 208 ? 0.282 1.609 -2.729 1.00 98.62 208 ARG A N 1
ATOM 1636 C CA . ARG A 1 208 ? 0.000 0.204 -3.040 1.00 98.62 208 ARG A CA 1
ATOM 1637 C C . ARG A 1 208 ? 1.242 -0.683 -2.955 1.00 98.62 208 ARG A C 1
ATOM 1639 O O . ARG A 1 208 ? 1.100 -1.842 -2.573 1.00 98.62 208 ARG A O 1
ATOM 1646 N N . VAL A 1 209 ? 2.436 -0.172 -3.279 1.00 98.69 209 VAL A N 1
ATOM 1647 C CA . VAL A 1 209 ? 3.700 -0.877 -2.996 1.00 98.69 209 VAL A CA 1
ATOM 1648 C C . VAL A 1 209 ? 3.802 -1.126 -1.496 1.00 98.69 209 VAL A C 1
ATOM 1650 O O . VAL A 1 209 ? 3.935 -2.281 -1.099 1.00 98.69 209 VAL A O 1
ATOM 1653 N N . VAL A 1 210 ? 3.651 -0.081 -0.673 1.00 98.62 210 VAL A N 1
ATOM 1654 C CA . VAL A 1 210 ? 3.722 -0.192 0.793 1.00 98.62 210 VAL A CA 1
ATOM 1655 C C . VAL A 1 210 ? 2.703 -1.199 1.322 1.00 98.62 210 VAL A C 1
ATOM 1657 O O . VAL A 1 210 ? 3.072 -2.112 2.055 1.00 98.62 210 VAL A O 1
ATOM 1660 N N . ALA A 1 211 ? 1.442 -1.114 0.889 1.00 98.69 211 ALA A N 1
ATOM 1661 C CA . ALA A 1 211 ? 0.393 -2.055 1.278 1.00 98.69 211 ALA A CA 1
ATOM 1662 C C . ALA A 1 211 ? 0.755 -3.514 0.943 1.00 98.69 211 ALA A C 1
ATOM 1664 O O . ALA A 1 211 ? 0.470 -4.416 1.732 1.00 98.69 211 ALA A O 1
ATOM 1665 N N . ASN A 1 212 ? 1.430 -3.753 -0.185 1.00 98.75 212 ASN A N 1
ATOM 1666 C CA . ASN A 1 212 ? 1.853 -5.092 -0.585 1.00 98.75 212 ASN A CA 1
ATOM 1667 C C . ASN A 1 212 ? 3.073 -5.612 0.187 1.00 98.75 212 ASN A C 1
ATOM 1669 O O . ASN A 1 212 ? 3.185 -6.828 0.350 1.00 98.75 212 ASN A O 1
ATOM 1673 N N . LEU A 1 213 ? 3.947 -4.741 0.710 1.00 98.56 213 LEU A N 1
ATOM 1674 C CA . 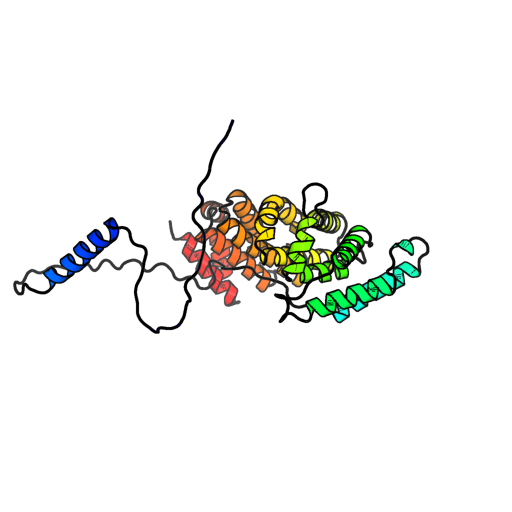LEU A 1 213 ? 5.093 -5.160 1.535 1.00 98.56 213 LEU A CA 1
ATOM 1675 C C . LEU A 1 213 ? 4.645 -5.958 2.765 1.00 98.56 213 LEU A C 1
ATOM 1677 O O . LEU A 1 213 ? 5.292 -6.939 3.126 1.00 98.56 213 LEU A O 1
ATOM 1681 N N . PHE A 1 214 ? 3.495 -5.611 3.357 1.00 98.44 214 PHE A N 1
ATOM 1682 C CA . PHE A 1 214 ? 2.938 -6.308 4.523 1.00 98.44 214 PHE A CA 1
ATOM 1683 C C . PHE A 1 214 ? 2.701 -7.802 4.286 1.00 98.44 214 PHE A C 1
ATOM 1685 O O . PHE A 1 214 ? 2.690 -8.584 5.241 1.00 98.44 214 PHE A O 1
ATOM 1692 N N . LYS A 1 215 ? 2.512 -8.225 3.027 1.00 97.12 215 LYS A N 1
ATOM 1693 C CA . LYS A 1 215 ? 2.289 -9.633 2.690 1.00 97.12 215 LYS A CA 1
ATOM 1694 C C . LYS A 1 215 ? 3.500 -10.507 3.012 1.00 97.12 215 LYS A C 1
ATOM 1696 O O . LYS A 1 215 ? 3.315 -11.693 3.285 1.00 97.12 215 LYS A O 1
ATOM 1701 N N . ASN A 1 216 ? 4.707 -9.943 2.972 1.00 95.06 216 ASN A N 1
ATOM 1702 C CA . ASN A 1 216 ? 5.939 -10.664 3.244 1.00 95.06 216 ASN A CA 1
ATOM 1703 C C . ASN A 1 216 ? 6.518 -10.236 4.598 1.00 95.06 216 ASN A C 1
ATOM 1705 O O . ASN A 1 216 ? 6.906 -9.085 4.797 1.00 95.06 216 ASN A O 1
ATOM 1709 N N . SER A 1 217 ? 6.615 -11.193 5.523 1.00 95.56 217 SER A N 1
ATOM 1710 C CA . SER A 1 217 ? 7.105 -10.961 6.883 1.00 95.56 217 SER A CA 1
ATOM 1711 C C . SER A 1 217 ? 8.539 -10.432 6.936 1.00 95.56 217 SER A C 1
ATOM 1713 O O . SER A 1 217 ? 8.917 -9.810 7.925 1.00 95.56 217 SER A O 1
ATOM 1715 N N . SER A 1 218 ? 9.335 -10.612 5.875 1.00 95.44 218 SER A N 1
ATOM 1716 C CA . SER A 1 218 ? 10.686 -10.050 5.804 1.00 95.44 218 SER A CA 1
ATOM 1717 C C . SER A 1 218 ? 10.713 -8.518 5.859 1.00 95.44 218 SER A C 1
ATOM 1719 O O . SER A 1 218 ? 11.715 -7.955 6.283 1.00 95.44 218 SER A O 1
ATOM 1721 N N . TYR A 1 219 ? 9.623 -7.842 5.475 1.00 97.44 219 TYR A N 1
ATOM 1722 C CA . TYR A 1 219 ? 9.512 -6.381 5.535 1.00 97.44 219 TYR A CA 1
ATOM 1723 C C . TYR A 1 219 ? 8.863 -5.861 6.816 1.00 97.44 219 TYR A C 1
ATOM 1725 O O . TYR A 1 219 ? 8.818 -4.655 7.020 1.00 97.44 219 TYR A O 1
ATOM 1733 N N . HIS A 1 220 ? 8.358 -6.721 7.704 1.00 97.62 220 HIS A N 1
ATOM 1734 C CA . HIS A 1 220 ? 7.615 -6.272 8.890 1.00 97.62 220 HIS A CA 1
ATOM 1735 C C . HIS A 1 220 ? 8.446 -5.393 9.825 1.00 97.62 220 HIS A C 1
ATOM 1737 O O . HIS A 1 220 ? 7.932 -4.413 10.352 1.00 97.62 220 HIS A O 1
ATOM 1743 N N . ASN A 1 221 ? 9.729 -5.712 10.008 1.00 96.25 221 ASN A N 1
ATOM 1744 C CA . ASN A 1 221 ? 10.620 -4.887 10.828 1.00 96.25 221 ASN A CA 1
ATOM 1745 C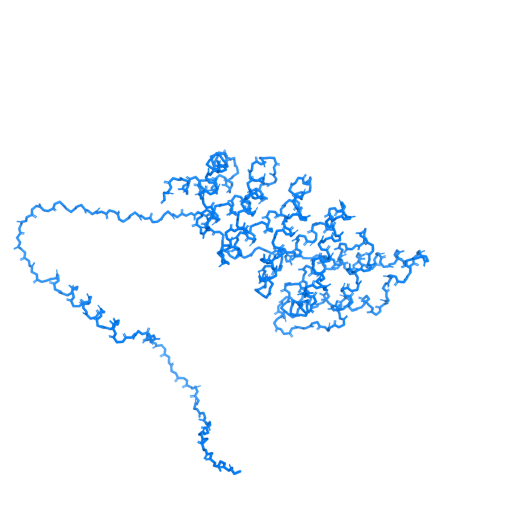 C . ASN A 1 221 ? 10.904 -3.534 10.163 1.00 96.25 221 ASN A C 1
ATOM 1747 O O . ASN A 1 221 ? 10.947 -2.520 10.848 1.00 96.25 221 ASN A O 1
ATOM 1751 N N . TRP A 1 222 ? 11.057 -3.519 8.837 1.00 96.94 222 TRP A N 1
ATOM 1752 C CA . TRP A 1 222 ? 11.234 -2.287 8.073 1.00 96.94 222 TRP A CA 1
ATOM 1753 C C . TRP A 1 222 ? 9.990 -1.395 8.159 1.00 96.94 222 TRP A C 1
ATOM 1755 O O . TRP A 1 222 ? 10.088 -0.229 8.521 1.00 96.94 222 TRP A O 1
ATOM 1765 N N . LEU A 1 223 ? 8.808 -1.975 7.929 1.00 98.06 223 LEU A N 1
ATOM 1766 C CA . LEU A 1 223 ? 7.525 -1.280 8.025 1.00 98.06 223 LEU A CA 1
ATOM 1767 C C . LEU A 1 223 ? 7.317 -0.683 9.416 1.00 98.06 223 LEU A C 1
ATOM 1769 O O . LEU A 1 223 ? 6.871 0.453 9.515 1.00 98.06 223 LEU A O 1
ATOM 1773 N N . GLN A 1 224 ? 7.646 -1.433 10.472 1.00 97.94 224 GLN A N 1
ATOM 1774 C CA . GLN A 1 224 ? 7.570 -0.940 11.845 1.00 97.94 224 GLN A CA 1
ATOM 1775 C C . GLN A 1 224 ? 8.536 0.230 12.074 1.00 97.94 224 GLN A C 1
ATOM 1777 O O . GLN A 1 224 ? 8.104 1.288 12.524 1.00 97.94 224 GLN A O 1
ATOM 1782 N N . LYS A 1 225 ? 9.819 0.054 11.725 1.00 96.31 225 LYS A N 1
ATOM 1783 C CA . LYS A 1 225 ? 10.874 1.064 11.902 1.00 96.31 225 LYS A CA 1
ATOM 1784 C C . LYS A 1 225 ? 10.522 2.392 11.228 1.00 96.31 225 LYS A C 1
ATOM 1786 O O . LYS A 1 225 ? 10.698 3.434 11.840 1.00 96.31 225 LYS A O 1
ATOM 1791 N N . HIS A 1 226 ? 10.005 2.337 10.003 1.00 96.94 226 HIS A N 1
ATOM 1792 C CA . HIS A 1 226 ? 9.696 3.515 9.187 1.00 96.94 226 HIS A CA 1
ATOM 1793 C C . HIS A 1 226 ? 8.218 3.933 9.259 1.00 96.94 226 HIS A C 1
ATOM 1795 O O . HIS A 1 226 ? 7.756 4.723 8.439 1.00 96.94 226 HIS A O 1
ATOM 1801 N N . SER A 1 227 ? 7.444 3.395 10.209 1.00 97.25 227 SER A N 1
ATOM 1802 C CA . SER A 1 227 ? 5.990 3.605 10.275 1.00 97.25 227 SER A CA 1
ATOM 1803 C C . SER A 1 227 ? 5.602 5.084 10.325 1.00 97.25 227 SER A C 1
ATOM 1805 O O . SER A 1 227 ? 4.797 5.509 9.499 1.00 97.25 227 SER A O 1
ATOM 1807 N N . SER A 1 228 ? 6.221 5.873 11.208 1.00 96.62 228 SER A N 1
ATOM 1808 C CA . SER A 1 228 ? 5.968 7.318 11.314 1.00 96.62 228 SER A CA 1
ATOM 1809 C C . SER A 1 228 ? 6.244 8.041 9.994 1.00 96.62 228 SER A C 1
ATOM 1811 O O . SER A 1 228 ? 5.376 8.724 9.465 1.00 96.62 228 SER A O 1
ATOM 1813 N N . GLU A 1 229 ? 7.423 7.830 9.407 1.00 96.75 229 GLU A N 1
ATOM 1814 C CA . GLU A 1 229 ? 7.857 8.515 8.182 1.00 96.75 229 GLU A CA 1
ATOM 1815 C C . GLU A 1 229 ? 6.953 8.186 6.986 1.00 96.75 229 GLU A C 1
ATOM 1817 O O . GLU A 1 229 ? 6.623 9.059 6.179 1.00 96.75 229 GLU A O 1
ATOM 1822 N N . VAL A 1 230 ? 6.523 6.926 6.875 1.00 97.88 230 VAL A N 1
ATOM 1823 C CA . VAL A 1 230 ? 5.603 6.471 5.829 1.00 97.88 230 VAL A CA 1
ATOM 1824 C C . VAL A 1 230 ? 4.204 7.055 6.031 1.00 97.88 230 VAL A C 1
ATOM 1826 O O . VAL A 1 230 ? 3.589 7.501 5.058 1.00 97.88 230 VAL A O 1
ATOM 1829 N N . LEU A 1 231 ? 3.692 7.066 7.266 1.00 97.25 231 LEU A N 1
ATOM 1830 C CA . LEU A 1 231 ? 2.391 7.656 7.590 1.00 97.25 231 LEU A CA 1
ATOM 1831 C C . LEU A 1 231 ? 2.377 9.157 7.283 1.00 97.25 231 LEU A C 1
ATOM 1833 O O . LEU A 1 231 ? 1.464 9.620 6.596 1.00 97.25 231 LEU A O 1
ATOM 1837 N N . ASP A 1 232 ? 3.415 9.882 7.699 1.00 96.06 232 ASP A N 1
ATOM 1838 C CA . ASP A 1 232 ? 3.557 11.321 7.473 1.00 96.06 232 ASP A CA 1
ATOM 1839 C C . ASP A 1 232 ? 3.643 11.647 5.978 1.00 96.06 232 ASP A C 1
ATOM 1841 O O . ASP A 1 232 ? 2.915 12.515 5.487 1.00 96.06 232 ASP A O 1
ATOM 1845 N N . SER A 1 233 ? 4.455 10.889 5.229 1.00 96.50 233 SER A N 1
ATOM 1846 C CA . SER A 1 233 ? 4.648 11.063 3.780 1.00 96.50 233 SER A CA 1
ATOM 1847 C C . SER A 1 233 ? 3.345 10.962 2.983 1.00 96.50 233 SER A C 1
ATOM 1849 O O . SER A 1 233 ? 3.182 11.630 1.962 1.00 96.50 233 SER A O 1
ATOM 1851 N N . PHE A 1 234 ? 2.403 10.130 3.432 1.00 96.50 234 PHE A N 1
ATOM 1852 C CA . PHE A 1 234 ? 1.137 9.900 2.734 1.00 96.50 234 PHE A CA 1
ATOM 1853 C C . PHE A 1 234 ? -0.084 10.496 3.436 1.00 96.50 234 PHE A C 1
ATOM 1855 O O . PHE A 1 234 ? -1.191 10.327 2.930 1.00 96.50 234 PHE A O 1
ATOM 1862 N N . SER A 1 235 ? 0.094 11.221 4.542 1.00 94.12 235 SER A N 1
ATOM 1863 C CA . SER A 1 235 ? -0.990 11.819 5.339 1.00 94.12 235 SER A CA 1
ATOM 1864 C C . SER A 1 235 ? -1.991 12.604 4.485 1.00 94.12 235 SER A C 1
ATOM 1866 O O . SER A 1 235 ? -3.186 12.367 4.554 1.00 94.12 235 SER A O 1
ATOM 1868 N N . SER A 1 236 ? -1.529 13.438 3.552 1.00 91.75 236 SER A N 1
ATOM 1869 C CA . SER A 1 236 ? -2.413 14.224 2.671 1.00 91.75 236 SER A CA 1
ATOM 1870 C C . SER A 1 236 ? -3.313 13.401 1.727 1.00 91.75 236 SER A C 1
ATOM 1872 O O . SER A 1 236 ? -4.234 13.950 1.115 1.00 91.75 236 SER A O 1
ATOM 1874 N N . CYS A 1 237 ? -3.080 12.091 1.582 1.00 92.50 237 CYS A N 1
ATOM 1875 C CA . CYS A 1 237 ? -3.796 11.250 0.624 1.00 92.50 237 CYS A CA 1
ATOM 1876 C C . CYS A 1 237 ? -5.255 10.973 1.009 1.00 92.50 237 CYS A C 1
ATOM 1878 O O . CYS A 1 237 ? -6.048 10.683 0.107 1.00 92.50 237 CYS A O 1
ATOM 1880 N N . PHE A 1 238 ? -5.639 11.081 2.289 1.00 89.75 238 PHE A N 1
ATOM 1881 C CA . PHE A 1 238 ? -7.045 10.907 2.685 1.00 89.75 238 PHE A CA 1
ATOM 1882 C C . PHE A 1 238 ? -7.944 12.020 2.113 1.00 89.75 238 PHE A C 1
ATOM 1884 O O . PHE A 1 238 ? -9.050 11.743 1.654 1.00 89.75 238 PHE A O 1
ATOM 1891 N N . SER A 1 239 ? -7.429 13.251 2.017 1.00 90.38 239 SER A N 1
ATOM 1892 C CA . SER A 1 239 ? -8.133 14.421 1.463 1.00 90.38 239 SER A CA 1
ATOM 1893 C C . SER A 1 239 ? -8.194 14.447 -0.070 1.00 90.38 239 SER A C 1
ATOM 1895 O O . SER A 1 239 ? -8.674 15.410 -0.672 1.00 90.38 239 SER A O 1
ATOM 1897 N N . SER A 1 240 ? -7.667 13.426 -0.751 1.00 91.25 240 SER A N 1
ATOM 1898 C CA . SER A 1 240 ? -7.660 13.390 -2.212 1.00 91.25 240 SER A CA 1
ATOM 1899 C C . SER A 1 240 ? -9.048 13.120 -2.782 1.00 91.25 240 SER A C 1
ATOM 1901 O O . SER A 1 240 ? -9.668 12.125 -2.454 1.00 91.25 240 SER A O 1
ATOM 1903 N N . HIS A 1 241 ? -9.470 13.875 -3.795 1.00 90.25 241 HIS A N 1
ATOM 1904 C CA . HIS A 1 241 ? -10.702 13.589 -4.547 1.00 90.25 241 HIS A CA 1
ATOM 1905 C C . HIS A 1 241 ? -10.671 12.249 -5.318 1.00 90.25 241 HIS A C 1
ATOM 1907 O O . HIS A 1 241 ? -11.661 11.850 -5.934 1.00 90.25 241 HIS A O 1
ATOM 1913 N N . ASN A 1 242 ? -9.531 11.549 -5.347 1.00 94.38 242 ASN A N 1
ATOM 1914 C CA . ASN A 1 242 ? -9.414 10.248 -5.987 1.00 94.38 242 ASN A CA 1
ATOM 1915 C C . ASN A 1 242 ? -9.737 9.112 -5.006 1.00 94.38 242 ASN A C 1
ATOM 1917 O O . ASN A 1 242 ? -8.892 8.706 -4.208 1.00 94.38 242 ASN A O 1
ATOM 1921 N N . LYS A 1 243 ? -10.916 8.500 -5.169 1.00 95.19 243 LYS A N 1
ATOM 1922 C CA . LYS A 1 243 ? -11.363 7.369 -4.337 1.00 95.19 243 LYS A CA 1
ATOM 1923 C C . LYS A 1 243 ? -10.390 6.186 -4.276 1.00 95.19 243 LYS A C 1
ATOM 1925 O O . LYS A 1 243 ? -10.315 5.501 -3.266 1.00 95.19 243 LYS A O 1
ATOM 1930 N N . ASN A 1 244 ? -9.622 5.920 -5.340 1.00 96.44 244 ASN A N 1
ATOM 1931 C CA . ASN A 1 244 ? -8.658 4.815 -5.327 1.00 96.44 244 ASN A CA 1
ATOM 1932 C C . ASN A 1 244 ? -7.444 5.141 -4.457 1.00 96.44 244 ASN A C 1
ATOM 1934 O O . ASN A 1 244 ? -6.859 4.225 -3.876 1.00 96.44 244 ASN A O 1
ATOM 1938 N N . LEU A 1 245 ? -7.054 6.417 -4.396 1.00 96.38 245 LEU A N 1
ATOM 1939 C CA . LEU A 1 245 ? -5.972 6.880 -3.537 1.00 96.38 245 LEU A CA 1
ATOM 1940 C C . LEU A 1 245 ? -6.400 6.826 -2.071 1.00 96.38 245 LEU A C 1
ATOM 1942 O O . LEU A 1 245 ? -5.695 6.209 -1.277 1.00 96.38 245 LEU A O 1
ATOM 1946 N N . GLN A 1 246 ? -7.595 7.335 -1.759 1.00 96.00 246 GLN A N 1
ATOM 1947 C CA . GLN A 1 246 ? -8.208 7.232 -0.428 1.00 96.00 246 GLN A CA 1
ATOM 1948 C C . GLN A 1 246 ? -8.290 5.775 0.033 1.00 96.00 246 GLN A C 1
ATOM 1950 O O . GLN A 1 246 ? -7.756 5.421 1.082 1.00 96.00 246 GLN A O 1
ATOM 1955 N N . LEU A 1 247 ? -8.834 4.896 -0.815 1.00 97.75 247 LEU A N 1
ATOM 1956 C CA . LEU A 1 247 ? -8.937 3.471 -0.518 1.00 97.75 247 LEU A CA 1
ATOM 1957 C C . LEU A 1 247 ? -7.568 2.846 -0.258 1.00 97.75 247 LEU A C 1
ATOM 1959 O O . LEU A 1 247 ? -7.416 2.046 0.665 1.00 97.75 247 LEU A O 1
ATOM 1963 N N . SER A 1 248 ? -6.562 3.190 -1.066 1.00 98.38 248 SER A N 1
ATOM 1964 C CA . SER A 1 248 ? -5.201 2.668 -0.898 1.00 98.38 248 SER A CA 1
ATOM 1965 C C . SER A 1 248 ? -4.587 3.141 0.418 1.00 98.38 248 SER A C 1
ATOM 1967 O O . SER A 1 248 ? -4.015 2.318 1.133 1.00 98.38 248 SER A O 1
ATOM 1969 N N . TYR A 1 249 ? -4.790 4.406 0.789 1.00 98.12 249 TYR A N 1
ATOM 1970 C CA . TYR A 1 249 ? -4.346 4.950 2.069 1.00 98.12 249 TYR A CA 1
ATOM 1971 C C . TYR A 1 249 ? -5.025 4.244 3.251 1.00 98.12 249 TYR A C 1
ATOM 1973 O O . TYR A 1 249 ? -4.334 3.665 4.085 1.00 98.12 249 TYR A O 1
ATOM 1981 N N . SER A 1 250 ? -6.358 4.128 3.268 1.00 98.50 250 SER A N 1
ATOM 1982 C CA . SER A 1 250 ? -7.078 3.399 4.329 1.00 98.50 250 SER A CA 1
ATOM 1983 C C . SER A 1 250 ? -6.681 1.919 4.420 1.00 98.50 250 SER A C 1
ATOM 1985 O O . SER A 1 250 ? -6.731 1.317 5.490 1.00 98.50 250 SER A O 1
ATOM 1987 N N . THR A 1 251 ? -6.256 1.310 3.308 1.00 98.75 251 THR A N 1
ATOM 1988 C CA . THR A 1 251 ? -5.701 -0.058 3.303 1.00 98.75 251 THR A CA 1
ATOM 1989 C C . THR A 1 251 ? -4.366 -0.128 4.019 1.00 98.75 251 THR A C 1
ATOM 1991 O O . THR A 1 251 ? -4.139 -1.056 4.790 1.00 98.75 251 THR A O 1
ATOM 1994 N N . MET A 1 252 ? -3.486 0.838 3.750 1.00 98.75 252 MET A N 1
ATOM 1995 C CA . MET A 1 252 ? -2.188 0.945 4.404 1.00 98.75 252 MET A CA 1
ATOM 1996 C C . MET A 1 252 ? -2.368 1.139 5.913 1.00 98.75 252 MET A C 1
ATOM 1998 O O . MET A 1 252 ? -1.760 0.399 6.680 1.00 98.75 252 MET A O 1
ATOM 2002 N N . ILE A 1 253 ? -3.276 2.032 6.329 1.00 98.75 253 ILE A N 1
ATOM 2003 C CA . ILE A 1 253 ? -3.656 2.236 7.737 1.00 98.75 253 ILE A CA 1
ATOM 2004 C C . ILE A 1 253 ? -4.137 0.927 8.378 1.00 98.75 253 ILE A C 1
ATOM 2006 O O . ILE A 1 253 ? -3.638 0.529 9.429 1.00 98.75 253 ILE A O 1
ATOM 2010 N N . LEU A 1 254 ? -5.052 0.200 7.728 1.00 98.88 254 LEU A N 1
ATOM 2011 C CA . LEU A 1 254 ? -5.559 -1.067 8.259 1.00 98.88 254 LEU A CA 1
ATOM 2012 C C . LEU A 1 254 ? -4.471 -2.151 8.359 1.00 98.88 254 LEU A C 1
ATOM 2014 O O . LEU A 1 254 ? -4.433 -2.895 9.339 1.00 98.88 254 LEU A O 1
ATOM 2018 N N . ASN A 1 255 ? -3.574 -2.248 7.378 1.00 98.88 255 ASN A N 1
ATOM 2019 C CA . ASN A 1 255 ? -2.449 -3.184 7.433 1.00 98.88 255 ASN A CA 1
ATOM 2020 C C . ASN A 1 255 ? -1.463 -2.824 8.555 1.00 98.88 255 ASN A C 1
ATOM 2022 O O . ASN A 1 255 ? -0.998 -3.719 9.264 1.00 98.88 255 ASN A O 1
ATOM 2026 N N . TYR A 1 256 ? -1.185 -1.533 8.757 1.00 98.88 256 TYR A N 1
ATOM 2027 C CA . TYR A 1 256 ? -0.382 -1.066 9.882 1.00 98.88 256 TYR A CA 1
ATOM 2028 C C . TYR A 1 256 ? -1.032 -1.396 11.223 1.00 98.88 256 TYR A C 1
ATOM 2030 O O . TYR A 1 256 ? -0.343 -1.912 12.097 1.00 98.88 256 TYR A O 1
ATOM 2038 N N . ALA A 1 257 ? -2.345 -1.198 11.376 1.00 98.88 257 ALA A N 1
ATOM 2039 C CA . ALA A 1 257 ? -3.052 -1.594 12.592 1.00 98.88 257 ALA A CA 1
ATOM 2040 C C . ALA A 1 257 ? -2.817 -3.079 12.909 1.00 98.88 257 ALA A C 1
ATOM 2042 O O . ALA A 1 257 ? -2.406 -3.415 14.016 1.00 98.88 257 ALA A O 1
ATOM 2043 N N . VAL A 1 258 ? -2.986 -3.965 11.919 1.00 98.81 258 VAL A N 1
ATOM 2044 C CA . VAL A 1 258 ? -2.735 -5.408 12.086 1.00 98.81 258 VAL A CA 1
ATOM 2045 C C . VAL A 1 258 ? -1.282 -5.686 12.489 1.00 98.81 258 VAL A C 1
ATOM 2047 O O . VAL A 1 258 ? -1.050 -6.420 13.450 1.00 98.81 258 VAL A O 1
ATOM 2050 N N . LEU A 1 259 ? -0.308 -5.098 11.786 1.00 98.75 259 LEU A N 1
ATOM 2051 C CA . LEU A 1 259 ? 1.116 -5.307 12.062 1.00 98.75 259 LEU A CA 1
ATOM 2052 C C . LEU A 1 259 ? 1.508 -4.817 13.462 1.00 98.75 259 LEU A C 1
ATOM 2054 O O . LEU A 1 259 ? 2.177 -5.529 14.205 1.00 98.75 259 LEU A O 1
ATOM 2058 N N . LEU A 1 260 ? 1.115 -3.602 13.831 1.00 98.69 260 LEU A N 1
ATOM 2059 C CA . LEU A 1 260 ? 1.566 -2.961 15.066 1.00 98.69 260 LEU A CA 1
ATOM 2060 C C . LEU A 1 260 ? 0.875 -3.545 16.304 1.00 98.69 260 LEU A C 1
ATOM 2062 O O . LEU A 1 260 ? 1.468 -3.544 17.385 1.00 98.69 260 LEU A O 1
ATOM 2066 N N . ILE A 1 261 ? -0.324 -4.123 16.150 1.00 98.69 261 ILE A N 1
ATOM 2067 C CA . ILE A 1 261 ? -0.939 -5.003 17.158 1.00 98.69 261 ILE A CA 1
ATOM 2068 C C . ILE A 1 261 ? -0.055 -6.233 17.393 1.00 98.69 261 ILE A C 1
ATOM 2070 O O . ILE A 1 261 ? 0.304 -6.521 18.535 1.00 98.69 261 ILE A O 1
ATOM 2074 N N . GLU A 1 262 ? 0.352 -6.930 16.327 1.00 98.00 262 GLU A N 1
ATOM 2075 C CA . GLU A 1 262 ? 1.224 -8.110 16.424 1.00 98.00 262 GLU A CA 1
ATOM 2076 C C . GLU A 1 262 ? 2.579 -7.769 17.065 1.00 98.00 262 GLU A C 1
ATOM 2078 O O . GLU A 1 262 ? 3.068 -8.497 17.932 1.00 98.00 262 GLU A O 1
ATOM 2083 N N . LYS A 1 263 ? 3.160 -6.626 16.686 1.00 98.06 263 LYS A N 1
ATOM 2084 C CA . LYS A 1 263 ? 4.433 -6.122 17.220 1.00 98.06 263 LYS A CA 1
ATOM 2085 C C . LYS A 1 263 ? 4.331 -5.517 18.623 1.00 98.06 263 LYS A C 1
ATOM 2087 O O . LYS A 1 263 ? 5.371 -5.248 19.218 1.00 98.06 263 LYS A O 1
ATOM 2092 N N . LYS A 1 264 ? 3.118 -5.340 19.164 1.00 98.19 264 LYS A N 1
ATOM 2093 C CA . LYS A 1 264 ? 2.847 -4.671 20.453 1.00 98.19 264 LYS A CA 1
ATOM 2094 C C . LYS A 1 264 ? 3.454 -3.267 20.538 1.00 98.19 264 LYS A C 1
ATOM 2096 O O . LYS A 1 264 ? 3.934 -2.847 21.588 1.00 98.19 264 LYS A O 1
ATOM 2101 N N . ASP A 1 265 ? 3.428 -2.555 19.421 1.00 98.25 265 ASP A N 1
ATOM 2102 C CA . ASP A 1 265 ? 3.991 -1.218 19.285 1.00 98.25 265 ASP A CA 1
ATOM 2103 C C . ASP A 1 265 ? 2.938 -0.162 19.635 1.00 98.25 265 ASP A C 1
ATOM 2105 O O . ASP A 1 265 ? 2.115 0.210 18.801 1.00 98.25 265 ASP A O 1
ATOM 2109 N N . GLN A 1 266 ? 2.904 0.273 20.894 1.00 98.25 266 GLN A N 1
ATOM 2110 C CA . GLN A 1 266 ? 1.870 1.196 21.371 1.00 98.25 266 GLN A CA 1
ATOM 2111 C C . GLN A 1 266 ? 1.962 2.588 20.723 1.00 98.25 266 GLN A C 1
ATOM 2113 O O . GLN A 1 266 ? 0.929 3.214 20.471 1.00 98.25 266 GLN A O 1
ATOM 2118 N N . GLU A 1 267 ? 3.174 3.078 20.459 1.00 97.94 267 GLU A N 1
ATOM 2119 C CA . GLU A 1 267 ? 3.387 4.391 19.845 1.00 97.94 267 GLU A CA 1
ATOM 2120 C C . GLU A 1 267 ? 2.901 4.377 18.396 1.00 97.94 267 GLU A C 1
ATOM 2122 O O . GLU A 1 267 ? 2.025 5.165 18.034 1.00 97.94 267 GLU A O 1
ATOM 2127 N N . GLY A 1 268 ? 3.352 3.399 17.607 1.00 98.25 268 GLY A N 1
ATOM 2128 C CA . GLY A 1 268 ? 2.891 3.243 16.233 1.00 98.25 268 GLY A CA 1
ATOM 2129 C C . GLY A 1 268 ? 1.380 2.976 16.146 1.00 98.25 268 GLY A C 1
ATOM 2130 O O . GLY A 1 268 ? 0.696 3.527 15.285 1.00 98.25 268 GLY A O 1
ATOM 2131 N N . GLN A 1 269 ? 0.810 2.194 17.071 1.00 98.75 269 GLN A N 1
ATOM 2132 C CA . GLN A 1 269 ? -0.646 2.016 17.155 1.00 98.75 269 GLN A CA 1
ATOM 2133 C C . GLN A 1 269 ? -1.388 3.336 17.403 1.00 98.75 269 GLN A C 1
ATOM 2135 O O . GLN A 1 269 ? -2.478 3.518 16.864 1.00 98.75 269 GLN A O 1
ATOM 2140 N N . SER A 1 270 ? -0.816 4.252 18.192 1.00 98.50 270 SER A N 1
ATOM 2141 C CA . SER A 1 270 ? -1.419 5.563 18.467 1.00 98.50 270 SER A CA 1
ATOM 2142 C C . SER A 1 270 ? -1.400 6.454 17.223 1.00 98.50 270 SER A C 1
ATOM 2144 O O . SER A 1 270 ? -2.404 7.088 16.918 1.00 98.50 270 SER A O 1
ATOM 2146 N N . GLN A 1 271 ? -0.308 6.439 16.451 1.00 98.19 271 GLN A N 1
ATOM 2147 C CA . GLN A 1 271 ? -0.218 7.167 15.178 1.00 98.19 271 GLN A CA 1
ATOM 2148 C C . GLN A 1 271 ? -1.244 6.660 14.153 1.00 98.19 271 GLN A C 1
ATOM 2150 O O . GLN A 1 271 ? -1.957 7.444 13.526 1.00 98.19 271 GLN A O 1
ATOM 2155 N N . VAL A 1 272 ? -1.365 5.336 14.017 1.00 98.69 272 VAL A N 1
ATOM 2156 C CA . VAL A 1 272 ? -2.348 4.707 13.122 1.00 98.69 272 VAL A CA 1
ATOM 2157 C C . VAL A 1 272 ? -3.776 4.991 13.573 1.00 98.69 272 VAL A C 1
ATOM 2159 O O . VAL A 1 272 ? -4.641 5.205 12.726 1.00 98.69 272 VAL A O 1
ATOM 2162 N N . LEU A 1 273 ? -4.033 5.000 14.885 1.00 98.75 273 LEU A N 1
ATOM 2163 C CA . LEU A 1 273 ? -5.336 5.352 15.439 1.00 98.75 273 LEU A CA 1
ATOM 2164 C C . LEU A 1 273 ? -5.731 6.775 15.033 1.00 98.75 273 LEU A C 1
ATOM 2166 O O . LEU A 1 273 ? -6.825 6.944 14.505 1.00 98.75 273 LEU A O 1
ATOM 2170 N N . SER A 1 274 ? -4.847 7.760 15.209 1.00 98.12 274 SER A N 1
ATOM 2171 C CA . SER A 1 274 ? -5.115 9.149 14.810 1.00 98.12 274 SER A CA 1
ATOM 2172 C C . SER A 1 274 ? -5.463 9.257 13.323 1.00 98.12 274 SER A C 1
ATOM 2174 O O . SER A 1 274 ? -6.517 9.785 12.977 1.00 98.12 274 SER A O 1
ATOM 2176 N N . ALA A 1 275 ? -4.652 8.658 12.445 1.00 98.06 275 ALA A N 1
ATOM 2177 C CA . ALA A 1 275 ? -4.920 8.659 11.005 1.00 98.06 275 ALA A CA 1
ATOM 2178 C C . ALA A 1 275 ? -6.234 7.937 10.640 1.00 98.06 275 ALA A C 1
ATOM 2180 O O . ALA A 1 275 ? -6.934 8.324 9.705 1.00 98.06 275 ALA A O 1
ATOM 2181 N N . ALA A 1 276 ? -6.592 6.870 11.362 1.00 98.56 276 ALA A N 1
ATOM 2182 C CA . ALA A 1 276 ? -7.847 6.162 11.141 1.00 98.56 276 ALA A CA 1
ATOM 2183 C C . ALA A 1 276 ? -9.068 6.973 11.610 1.00 98.56 276 ALA A C 1
ATOM 2185 O O . ALA A 1 276 ? -10.107 6.911 10.954 1.00 98.56 276 ALA A O 1
ATOM 2186 N N . LEU A 1 277 ? -8.951 7.724 12.710 1.00 98.06 277 LEU A N 1
ATOM 2187 C CA . LEU A 1 277 ? -10.012 8.599 13.217 1.00 98.06 277 LEU A CA 1
ATOM 2188 C C . LEU A 1 277 ? -10.320 9.722 12.219 1.00 98.06 277 LEU A C 1
ATOM 2190 O O . LEU A 1 277 ? -11.485 9.886 11.865 1.00 98.06 277 LEU A O 1
ATOM 2194 N N . GLU A 1 278 ? -9.296 10.375 11.658 1.00 96.00 278 GLU A N 1
ATOM 2195 C CA . GLU A 1 278 ? -9.467 11.409 10.619 1.00 96.00 278 GLU A CA 1
ATOM 2196 C C . GLU A 1 278 ? -10.281 10.899 9.414 1.00 96.00 278 GLU A C 1
ATOM 2198 O O . GLU A 1 278 ? -11.180 11.574 8.917 1.00 96.00 278 GLU A O 1
ATOM 2203 N N . ILE A 1 279 ? -10.022 9.664 8.967 1.00 96.75 279 ILE A N 1
ATOM 2204 C CA . ILE A 1 279 ? -10.782 9.028 7.877 1.00 96.75 279 ILE A CA 1
ATOM 2205 C C . ILE A 1 279 ? -12.204 8.652 8.329 1.00 96.75 279 ILE A C 1
ATOM 2207 O O . ILE A 1 279 ? -13.144 8.679 7.536 1.00 96.75 279 ILE A O 1
ATOM 2211 N N . ALA A 1 280 ? -12.380 8.214 9.575 1.00 96.81 280 ALA A N 1
ATOM 2212 C CA . ALA A 1 280 ? -13.671 7.739 10.067 1.00 96.81 280 ALA A CA 1
ATOM 2213 C C . ALA A 1 280 ? -14.687 8.875 10.285 1.00 96.81 280 ALA A C 1
ATOM 2215 O O . ALA A 1 280 ? -15.891 8.638 10.118 1.00 96.81 280 ALA A O 1
ATOM 2216 N N . GLU A 1 281 ? -14.197 10.067 10.638 1.00 94.62 281 GLU A N 1
ATOM 2217 C CA . GLU A 1 281 ? -14.982 11.284 10.873 1.00 94.62 281 GLU A CA 1
ATOM 2218 C C . GLU A 1 281 ? -15.541 11.907 9.588 1.00 94.62 281 GLU A C 1
ATOM 2220 O O . GLU A 1 281 ? -16.641 12.461 9.609 1.00 94.62 281 GLU A O 1
ATOM 2225 N N . ASP A 1 282 ? -14.841 11.795 8.455 1.00 92.44 282 ASP A N 1
ATOM 2226 C CA . ASP A 1 282 ? -15.329 12.352 7.192 1.00 92.44 282 ASP A CA 1
ATOM 2227 C C . ASP A 1 282 ? -16.378 11.437 6.534 1.00 92.44 282 ASP A C 1
ATOM 2229 O O . ASP A 1 282 ? -16.086 10.495 5.790 1.00 92.44 282 ASP A O 1
ATOM 2233 N N . GLU A 1 283 ? -17.650 11.741 6.796 1.00 86.12 283 GLU A N 1
ATOM 2234 C CA . GLU A 1 283 ? -18.803 11.033 6.230 1.00 86.12 283 GLU A CA 1
ATOM 2235 C C . GLU A 1 283 ? -18.940 11.171 4.703 1.00 86.12 283 GLU A C 1
ATOM 2237 O O . GLU A 1 283 ? -19.700 10.409 4.101 1.00 86.12 283 GLU A O 1
ATOM 2242 N N . ASN A 1 284 ? -18.216 12.100 4.066 1.00 86.88 284 ASN A N 1
ATOM 2243 C CA . ASN A 1 284 ? -18.237 12.273 2.610 1.00 86.88 284 ASN A CA 1
ATOM 2244 C C . ASN A 1 284 ? -17.271 11.329 1.886 1.00 86.88 284 ASN A C 1
ATOM 2246 O O . ASN A 1 284 ? -17.312 11.239 0.654 1.00 86.88 284 ASN A O 1
ATOM 2250 N N . LEU A 1 285 ? -16.394 10.642 2.624 1.00 87.00 285 LEU A N 1
ATOM 2251 C CA . LEU A 1 285 ? -15.454 9.697 2.043 1.00 87.00 285 LEU A CA 1
ATOM 2252 C C . LEU A 1 285 ? -16.149 8.478 1.451 1.00 87.00 285 LEU A C 1
ATOM 2254 O O . LEU A 1 285 ? -17.215 8.035 1.884 1.00 87.00 285 LEU A O 1
ATOM 2258 N N . ASP A 1 286 ? -15.470 7.886 0.470 1.00 90.81 286 ASP A N 1
ATOM 2259 C CA . ASP A 1 286 ? -15.860 6.600 -0.082 1.00 90.81 286 ASP A CA 1
ATOM 2260 C C . ASP A 1 286 ? -15.997 5.547 1.029 1.00 90.81 286 ASP A C 1
ATOM 2262 O O . ASP A 1 286 ? -15.147 5.395 1.916 1.00 90.81 286 ASP A O 1
ATOM 2266 N N . SER A 1 287 ? -17.081 4.784 0.957 1.00 94.44 287 SER A N 1
ATOM 2267 C CA . SER A 1 287 ? -17.471 3.916 2.052 1.00 94.44 287 SER A CA 1
ATOM 2268 C C . SER A 1 287 ? -16.569 2.709 2.256 1.00 94.44 287 SER A C 1
ATOM 2270 O O . SER A 1 287 ? -16.526 2.175 3.361 1.00 94.44 287 SER A O 1
ATOM 2272 N N . ASP A 1 288 ? -15.831 2.252 1.241 1.00 96.50 288 ASP A N 1
ATOM 2273 C CA . ASP A 1 288 ? -14.817 1.213 1.443 1.00 96.50 288 ASP A CA 1
ATOM 2274 C C . ASP A 1 288 ? -13.614 1.757 2.219 1.00 96.50 288 ASP A C 1
ATOM 2276 O O . ASP A 1 288 ? -13.054 1.051 3.063 1.00 96.50 288 ASP A O 1
ATOM 2280 N N . SER A 1 289 ? -13.245 3.013 1.970 1.00 97.19 289 SER A N 1
ATOM 2281 C CA . SER A 1 289 ? -12.151 3.700 2.668 1.00 97.19 289 SER A CA 1
ATOM 2282 C C . SER A 1 289 ? -12.505 3.903 4.142 1.00 97.19 289 SER A C 1
ATOM 2284 O O . SER A 1 289 ? -11.787 3.440 5.034 1.00 97.19 289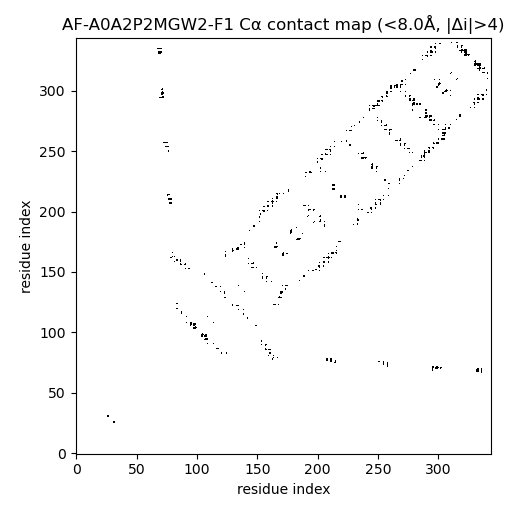 SER A O 1
ATOM 2286 N N . ARG A 1 290 ? -13.690 4.470 4.399 1.00 97.56 290 ARG A N 1
ATOM 2287 C CA . ARG A 1 290 ? -14.217 4.676 5.752 1.00 97.56 290 ARG A CA 1
ATOM 2288 C C . ARG A 1 290 ? -14.445 3.363 6.504 1.00 97.56 290 ARG A C 1
ATOM 2290 O O . ARG A 1 290 ? -14.095 3.256 7.677 1.00 97.56 290 ARG A O 1
ATOM 2297 N N . PHE A 1 291 ? -14.945 2.323 5.831 1.00 98.50 291 PHE A N 1
ATOM 2298 C CA . PHE A 1 291 ? -15.076 0.990 6.427 1.00 98.50 291 PHE A CA 1
ATOM 2299 C C . PHE A 1 291 ? -13.723 0.439 6.898 1.00 98.50 291 PHE A C 1
ATOM 2301 O O . PHE A 1 291 ? -13.621 -0.043 8.023 1.00 98.50 291 PHE A O 1
ATOM 2308 N N . ARG A 1 292 ? -12.666 0.536 6.077 1.00 98.62 292 ARG A N 1
ATOM 2309 C CA . ARG A 1 292 ? -11.323 0.056 6.453 1.00 98.62 292 ARG A CA 1
ATOM 2310 C C . ARG A 1 292 ? -10.755 0.807 7.656 1.00 98.62 292 ARG A C 1
ATOM 2312 O O . ARG A 1 292 ? -10.152 0.166 8.514 1.00 98.62 292 ARG A O 1
ATOM 2319 N N . ALA A 1 293 ? -10.984 2.116 7.744 1.00 98.62 293 ALA A N 1
ATOM 2320 C CA . ALA A 1 293 ? -10.576 2.919 8.894 1.00 98.62 293 ALA A CA 1
ATOM 2321 C C . ALA A 1 293 ? -11.315 2.515 10.180 1.00 98.62 293 ALA A C 1
ATOM 2323 O O . ALA A 1 293 ? -10.675 2.263 11.198 1.00 98.62 293 ALA A O 1
ATOM 2324 N N . LEU A 1 294 ? -12.639 2.331 10.123 1.00 98.81 294 LEU A N 1
ATOM 2325 C CA . LEU A 1 294 ? -13.427 1.847 11.265 1.00 98.81 294 LEU A CA 1
ATOM 2326 C C . LEU A 1 294 ? -12.976 0.452 11.725 1.00 98.81 294 LEU A C 1
ATOM 2328 O O . LEU A 1 294 ? -12.798 0.210 12.917 1.00 98.81 294 LEU A O 1
ATOM 2332 N N . VAL A 1 295 ? -12.711 -0.463 10.787 1.00 98.88 295 VAL A N 1
ATOM 2333 C CA . VAL A 1 295 ? -12.154 -1.782 11.119 1.00 98.88 295 VAL A CA 1
ATOM 2334 C C . VAL A 1 295 ? -10.774 -1.649 11.777 1.00 98.88 295 VAL A C 1
ATOM 2336 O O . VAL A 1 295 ? -10.483 -2.397 12.712 1.00 98.88 295 VAL A O 1
ATOM 2339 N N . ALA A 1 296 ? -9.931 -0.709 11.337 1.00 98.88 296 ALA A N 1
ATOM 2340 C CA . ALA A 1 296 ? -8.628 -0.452 11.953 1.00 98.88 296 ALA A CA 1
ATOM 2341 C C . ALA A 1 296 ? -8.788 0.029 13.404 1.00 98.88 296 ALA A C 1
ATOM 2343 O O . ALA A 1 296 ? -8.203 -0.577 14.301 1.00 98.88 296 ALA A O 1
ATOM 2344 N N . ILE A 1 297 ? -9.652 1.023 13.641 1.00 98.81 297 ILE A N 1
ATOM 2345 C CA . ILE A 1 297 ? -9.989 1.544 14.976 1.00 98.81 297 ILE A CA 1
ATOM 2346 C C . ILE A 1 297 ? -10.465 0.415 15.894 1.00 98.81 297 ILE A C 1
ATOM 2348 O O . ILE A 1 297 ? -9.885 0.186 16.954 1.00 98.81 297 ILE A O 1
ATOM 2352 N N . GLY A 1 298 ? -11.480 -0.347 15.476 1.00 98.62 298 GLY A N 1
ATOM 2353 C CA . GLY A 1 298 ? -12.019 -1.424 16.305 1.00 98.62 298 GLY A CA 1
ATOM 2354 C C . GLY A 1 298 ? -11.008 -2.547 16.562 1.00 98.62 298 GLY A C 1
ATOM 2355 O O . GLY A 1 298 ? -10.976 -3.107 17.655 1.00 98.62 298 GLY A O 1
ATOM 2356 N N . SER A 1 299 ? -10.120 -2.838 15.604 1.00 98.75 299 SER A N 1
ATOM 2357 C CA . SER A 1 299 ? -9.027 -3.803 15.803 1.00 98.75 299 SER A CA 1
ATOM 2358 C C . SER A 1 299 ? -8.020 -3.317 16.849 1.00 98.75 299 SER A C 1
ATOM 2360 O O . SER A 1 299 ? -7.646 -4.086 17.734 1.00 98.75 299 SER A O 1
ATOM 2362 N N . LEU A 1 300 ? -7.622 -2.042 16.777 1.00 98.81 300 LEU A N 1
ATOM 2363 C CA . LEU A 1 300 ? -6.714 -1.395 17.730 1.00 98.81 300 LEU A CA 1
ATOM 2364 C C . LEU A 1 300 ? -7.312 -1.314 19.139 1.00 98.81 300 LEU A C 1
ATOM 2366 O O . LEU A 1 300 ? -6.597 -1.478 20.123 1.00 98.81 300 LEU A O 1
ATOM 2370 N N . MET A 1 301 ? -8.623 -1.096 19.249 1.00 98.25 301 MET A N 1
ATOM 2371 C CA . MET A 1 301 ? -9.319 -1.075 20.537 1.00 98.25 301 MET A CA 1
ATOM 2372 C C . MET A 1 301 ? -9.473 -2.464 21.164 1.00 98.25 301 MET A C 1
ATOM 2374 O O . MET A 1 301 ? -9.423 -2.582 22.386 1.00 98.25 301 MET A O 1
ATOM 2378 N N . LEU A 1 302 ? -9.714 -3.497 20.353 1.00 97.38 302 LEU A N 1
ATOM 2379 C CA . LEU A 1 302 ? -9.995 -4.847 20.847 1.00 97.38 302 LEU A CA 1
ATOM 2380 C C . LEU A 1 302 ? -8.722 -5.623 21.198 1.00 97.38 302 LEU A C 1
ATOM 2382 O O . LEU A 1 302 ? -8.643 -6.209 22.276 1.00 97.38 302 LEU A O 1
ATOM 2386 N N . ASP A 1 303 ? -7.742 -5.626 20.295 1.00 97.75 303 ASP A N 1
ATOM 2387 C CA . ASP A 1 303 ? -6.517 -6.425 20.435 1.00 97.75 303 ASP A CA 1
ATOM 2388 C C . ASP A 1 303 ? -5.257 -5.568 20.645 1.00 97.75 303 ASP A C 1
ATOM 2390 O O . ASP A 1 303 ? -4.191 -6.106 20.951 1.00 97.75 303 ASP A O 1
ATOM 2394 N N . GLY A 1 304 ? -5.354 -4.251 20.452 1.00 97.75 304 GLY A N 1
ATOM 2395 C CA . GLY A 1 304 ? -4.245 -3.323 20.635 1.00 97.75 304 GLY A CA 1
ATOM 2396 C C . GLY A 1 304 ? -4.114 -2.786 22.062 1.00 97.75 304 GLY A C 1
ATOM 2397 O O . GLY A 1 304 ? -4.765 -3.220 23.009 1.00 97.75 304 GLY A O 1
ATOM 2398 N N . LEU A 1 305 ? -3.220 -1.813 22.204 1.00 98.19 305 LEU A N 1
ATOM 2399 C CA . LEU A 1 305 ? -2.817 -1.177 23.460 1.00 98.19 305 LEU A CA 1
ATOM 2400 C C . LEU A 1 305 ? -3.373 0.249 23.597 1.00 98.19 305 LEU A C 1
ATOM 2402 O O . LEU A 1 305 ? -3.073 0.942 24.566 1.00 98.19 305 LEU A O 1
ATOM 2406 N N . VAL A 1 306 ? -4.186 0.695 22.634 1.00 98.19 306 VAL A N 1
ATOM 2407 C CA . VAL A 1 306 ? -4.607 2.099 22.480 1.00 98.19 306 VAL A CA 1
ATOM 2408 C C . VAL A 1 306 ? -6.105 2.316 22.703 1.00 98.19 306 VAL A C 1
ATOM 2410 O O . VAL A 1 306 ? -6.638 3.364 22.357 1.00 98.19 306 VAL A O 1
ATOM 2413 N N . LYS A 1 307 ? -6.805 1.362 23.333 1.00 97.75 307 LYS A N 1
ATOM 2414 C CA . LYS A 1 307 ? -8.243 1.490 23.632 1.00 97.75 307 LYS A CA 1
ATOM 2415 C C . LYS A 1 307 ? -8.576 2.759 24.423 1.00 97.75 307 LYS A C 1
ATOM 2417 O O . LYS A 1 307 ? -9.511 3.461 24.066 1.00 97.75 307 LYS A O 1
ATOM 2422 N N . ARG A 1 308 ? -7.813 3.057 25.482 1.00 96.81 308 ARG A N 1
ATOM 2423 C CA . ARG A 1 308 ? -8.029 4.263 26.305 1.00 96.81 308 ARG A CA 1
ATOM 2424 C C . ARG A 1 308 ? -7.812 5.540 25.500 1.00 96.81 308 ARG A C 1
ATOM 2426 O O . ARG A 1 308 ? -8.655 6.417 25.545 1.00 96.81 308 ARG A O 1
ATOM 2433 N N . VAL A 1 309 ? -6.753 5.569 24.691 1.00 97.50 309 VAL A N 1
ATOM 2434 C CA . VAL A 1 309 ? -6.467 6.684 23.779 1.00 97.50 309 VAL A CA 1
ATOM 2435 C C . VAL A 1 309 ? -7.642 6.904 22.819 1.00 97.50 309 VAL A C 1
ATOM 2437 O O . VAL A 1 309 ? -8.084 8.030 22.649 1.00 97.50 309 VAL A O 1
ATOM 2440 N N . ALA A 1 310 ? -8.217 5.837 22.252 1.00 97.62 310 ALA A N 1
ATOM 2441 C CA . ALA A 1 310 ? -9.395 5.946 21.388 1.00 97.62 310 ALA A CA 1
ATOM 2442 C C . ALA A 1 310 ? -10.624 6.513 22.121 1.00 97.62 310 ALA A C 1
ATOM 2444 O O . ALA A 1 310 ? -11.360 7.312 21.550 1.00 97.62 310 ALA A O 1
ATOM 2445 N N . LEU A 1 311 ? -10.844 6.119 23.380 1.00 97.38 311 LEU A N 1
ATOM 2446 C CA . LEU A 1 311 ? -11.922 6.673 24.206 1.0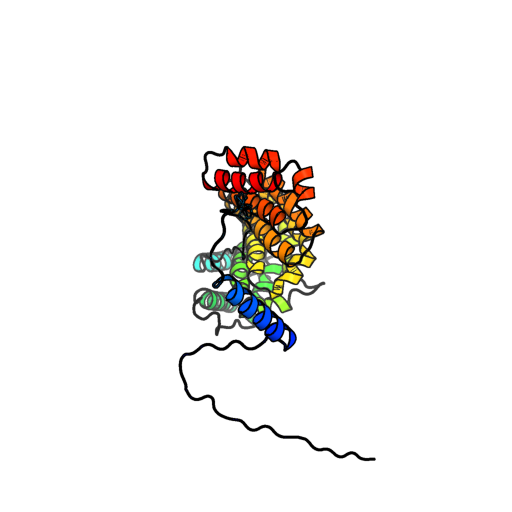0 97.38 311 LEU A CA 1
ATOM 2447 C C . LEU A 1 311 ? -11.707 8.164 24.500 1.00 97.38 311 LEU A C 1
ATOM 2449 O O . LEU A 1 311 ? -12.663 8.929 24.420 1.00 97.38 311 LEU A O 1
ATOM 2453 N N . ASP A 1 312 ? -10.468 8.581 24.770 1.00 96.56 312 ASP A N 1
ATOM 2454 C CA . ASP A 1 312 ? -10.119 9.990 24.996 1.00 96.56 312 ASP A CA 1
ATOM 2455 C C . ASP A 1 312 ? -10.355 10.859 23.742 1.00 96.56 312 ASP A C 1
ATOM 2457 O O . ASP A 1 312 ? -10.652 12.047 23.862 1.00 96.56 312 ASP A O 1
ATOM 2461 N N . PHE A 1 313 ? -10.287 10.261 22.545 1.00 95.81 313 PHE A N 1
ATOM 2462 C CA . PHE A 1 313 ? -10.638 10.886 21.261 1.00 95.81 313 PHE A CA 1
ATOM 2463 C C . PHE A 1 313 ? -12.124 10.741 20.869 1.00 95.81 313 PHE A C 1
ATOM 2465 O O . PHE A 1 313 ? -12.470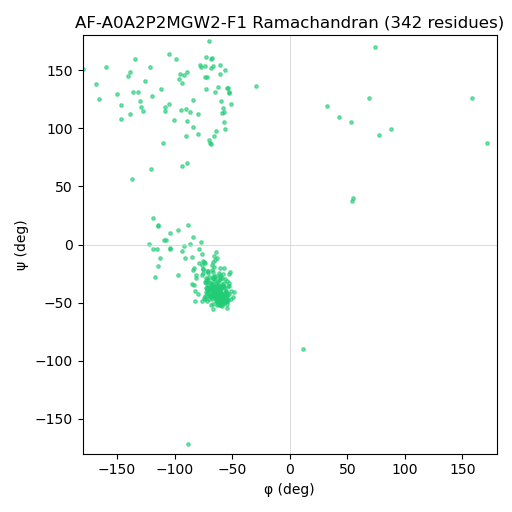 10.921 19.706 1.00 95.81 313 PHE A O 1
ATOM 2472 N N . ASP A 1 314 ? -13.016 10.407 21.807 1.00 94.81 314 ASP A N 1
ATOM 2473 C CA . ASP A 1 314 ? -14.468 10.292 21.577 1.00 94.81 314 ASP A CA 1
ATOM 2474 C C . ASP A 1 314 ? -14.856 9.330 20.431 1.00 94.81 314 ASP A C 1
ATOM 2476 O O . ASP A 1 314 ? -15.807 9.536 19.668 1.00 94.81 314 ASP A O 1
ATOM 2480 N N . VAL A 1 315 ? -14.151 8.194 20.335 1.00 97.00 315 VAL A N 1
ATOM 2481 C CA . VAL A 1 315 ? -14.497 7.119 19.387 1.00 97.00 315 VAL A CA 1
ATOM 2482 C C . VAL A 1 315 ? -15.934 6.603 19.570 1.00 97.00 315 VAL A C 1
ATOM 2484 O O . VAL A 1 315 ? -16.515 6.018 18.653 1.00 97.00 315 VAL A O 1
ATOM 2487 N N . GLU A 1 316 ? -16.542 6.829 20.739 1.00 96.62 316 GLU A N 1
ATOM 2488 C CA . GLU A 1 316 ? -17.941 6.499 21.002 1.00 96.62 316 GLU A CA 1
ATOM 2489 C C . GLU A 1 316 ? -18.895 7.271 20.080 1.00 96.62 316 GLU A C 1
ATOM 2491 O O . GLU A 1 316 ? -19.833 6.676 19.537 1.00 96.62 316 GLU A O 1
ATOM 2496 N N . ASN A 1 317 ? -18.659 8.567 19.861 1.00 96.81 317 ASN A N 1
ATOM 2497 C CA . ASN A 1 317 ? -19.467 9.356 18.940 1.00 96.81 317 ASN A CA 1
ATOM 2498 C C . ASN A 1 317 ? -19.309 8.866 17.492 1.00 96.81 317 ASN A C 1
ATOM 2500 O O . ASN A 1 317 ? -20.310 8.621 16.812 1.00 96.81 317 ASN A O 1
ATOM 2504 N N . ILE A 1 318 ? -18.073 8.602 17.054 1.00 97.00 318 ILE A N 1
ATOM 2505 C CA . ILE A 1 318 ? -17.787 8.037 15.723 1.00 97.00 318 ILE A CA 1
ATOM 2506 C C . ILE A 1 318 ? -18.522 6.702 15.530 1.00 97.00 318 ILE A C 1
ATOM 2508 O O . ILE A 1 318 ? -19.154 6.479 14.494 1.00 97.00 318 ILE A O 1
ATOM 2512 N N . ALA A 1 319 ? -18.504 5.824 16.536 1.00 97.56 319 ALA A N 1
ATOM 2513 C CA . ALA A 1 319 ? -19.192 4.537 16.492 1.00 97.56 319 ALA A CA 1
ATOM 2514 C C . ALA A 1 319 ? -20.718 4.688 16.373 1.00 97.56 319 ALA A C 1
ATOM 2516 O O . ALA A 1 319 ? -21.344 3.987 15.573 1.00 97.56 319 ALA A O 1
ATOM 2517 N N . LYS A 1 320 ? -21.325 5.626 17.116 1.00 97.31 320 LYS A N 1
ATOM 2518 C CA . LYS A 1 320 ? -22.767 5.926 17.038 1.00 97.31 320 LYS A CA 1
ATOM 2519 C C . LYS A 1 320 ? -23.166 6.451 15.659 1.00 97.31 320 LYS A C 1
ATOM 2521 O O . LYS A 1 320 ? -24.148 5.968 15.093 1.00 97.31 320 LYS A O 1
ATOM 2526 N N . VAL A 1 321 ? -22.396 7.390 15.105 1.00 97.19 321 VAL A N 1
ATOM 2527 C CA . VAL A 1 321 ? -22.620 7.937 13.757 1.00 97.19 321 VAL A CA 1
ATOM 2528 C C . VAL A 1 321 ? -22.473 6.839 12.702 1.00 97.19 321 VAL A C 1
ATOM 2530 O O . VAL A 1 321 ? -23.354 6.662 11.861 1.00 97.19 321 VAL A O 1
ATOM 2533 N N . ALA A 1 322 ? -21.412 6.029 12.780 1.00 97.62 322 ALA A N 1
ATOM 2534 C CA . ALA A 1 322 ? -21.209 4.895 11.882 1.00 97.62 322 ALA A CA 1
ATOM 2535 C C . ALA A 1 322 ? -22.371 3.893 11.958 1.00 97.62 322 ALA A C 1
ATOM 2537 O O . ALA A 1 322 ? -22.915 3.511 10.924 1.00 97.62 322 ALA A O 1
ATOM 2538 N N . LYS A 1 323 ? -22.819 3.534 13.167 1.00 97.56 323 LYS A N 1
ATOM 2539 C CA . LYS A 1 323 ? -23.952 2.626 13.395 1.00 97.56 323 LYS A CA 1
ATOM 2540 C C . LYS A 1 323 ? -25.262 3.124 12.775 1.00 97.56 323 LYS A C 1
ATOM 2542 O O . LYS A 1 323 ? -26.069 2.313 12.329 1.00 97.56 323 LYS A O 1
ATOM 2547 N N . ALA A 1 324 ? -25.473 4.439 12.740 1.00 97.38 324 ALA A N 1
ATOM 2548 C CA . ALA A 1 324 ? -26.646 5.063 12.131 1.00 97.38 324 ALA A CA 1
ATOM 2549 C C . ALA A 1 324 ? -26.568 5.166 10.592 1.00 97.38 324 ALA A C 1
ATOM 2551 O O . ALA A 1 324 ? -27.533 5.598 9.956 1.00 97.38 324 ALA A O 1
ATOM 2552 N N . SER A 1 325 ? -25.444 4.774 9.983 1.00 96.75 325 SER A N 1
ATOM 2553 C CA . SER A 1 325 ? -25.261 4.807 8.533 1.00 96.75 325 SER A CA 1
ATOM 2554 C C . SER A 1 325 ? -26.283 3.933 7.801 1.00 96.75 325 SER A C 1
ATOM 2556 O O . SER A 1 325 ? -26.664 2.853 8.248 1.00 96.75 325 SER A O 1
ATOM 2558 N N . LYS A 1 326 ? -26.683 4.374 6.604 1.00 95.38 326 LYS A N 1
ATOM 2559 C CA . LYS A 1 326 ? -27.527 3.583 5.690 1.00 95.38 326 LYS A CA 1
ATOM 2560 C C . LYS A 1 326 ? -26.758 2.439 5.025 1.00 95.38 326 LYS A C 1
ATOM 2562 O O . LYS A 1 326 ? -27.365 1.536 4.455 1.00 95.38 326 LYS A O 1
ATOM 2567 N N . GLU A 1 327 ? -25.431 2.480 5.070 1.00 96.56 327 GLU A N 1
ATOM 2568 C CA . GLU A 1 327 ? -24.580 1.446 4.501 1.00 96.56 327 GLU A CA 1
ATOM 2569 C C . GLU A 1 327 ? -24.344 0.325 5.506 1.00 96.56 327 GLU A C 1
ATOM 2571 O O . GLU A 1 327 ? -23.661 0.517 6.511 1.00 96.56 327 GLU A O 1
ATOM 2576 N N . ALA A 1 328 ? -24.863 -0.868 5.202 1.00 97.38 328 ALA A N 1
ATOM 2577 C CA . ALA A 1 328 ? -24.867 -2.004 6.123 1.00 97.38 328 ALA A CA 1
ATOM 2578 C C . ALA A 1 328 ? -23.486 -2.304 6.732 1.00 97.38 328 ALA A C 1
ATOM 2580 O O . ALA A 1 328 ? -23.372 -2.433 7.944 1.00 97.38 328 ALA A O 1
ATOM 2581 N N . LYS A 1 329 ? -22.417 -2.339 5.923 1.00 97.31 329 LYS A N 1
ATOM 2582 C CA . LYS A 1 329 ? -21.057 -2.625 6.419 1.00 97.31 329 LYS A CA 1
ATOM 2583 C C . LYS A 1 329 ? -20.553 -1.581 7.428 1.00 97.31 329 LYS A C 1
ATOM 2585 O O . LYS A 1 329 ? -19.881 -1.944 8.387 1.00 97.31 329 LYS A O 1
ATOM 2590 N N . ILE A 1 330 ? -20.897 -0.305 7.227 1.00 98.25 330 ILE A N 1
ATOM 2591 C CA . ILE A 1 330 ? -20.523 0.802 8.119 1.00 98.25 330 ILE A CA 1
ATOM 2592 C C . ILE A 1 330 ? -21.342 0.731 9.408 1.00 98.25 330 ILE A C 1
ATOM 2594 O O . ILE A 1 330 ? -20.782 0.833 10.498 1.00 98.25 330 ILE A O 1
ATOM 2598 N N . ALA A 1 331 ? -22.649 0.487 9.281 1.00 98.06 331 ALA A N 1
ATOM 2599 C CA . ALA A 1 331 ? -23.544 0.329 10.421 1.00 98.06 331 ALA A CA 1
ATOM 2600 C C . ALA A 1 331 ? -23.110 -0.826 11.334 1.00 98.06 331 ALA A C 1
ATOM 2602 O O . ALA A 1 331 ? -23.071 -0.700 12.557 1.00 98.06 331 ALA A O 1
ATOM 2603 N N . GLU A 1 332 ? -22.736 -1.949 10.728 1.00 98.31 332 GLU A N 1
ATOM 2604 C CA . GLU A 1 332 ? -22.302 -3.146 11.436 1.00 98.31 332 GLU A CA 1
ATOM 2605 C C . GLU A 1 332 ? -20.961 -2.953 12.154 1.00 98.31 332 GLU A C 1
ATOM 2607 O O . GLU A 1 332 ? -20.863 -3.294 13.329 1.00 98.31 332 GLU A O 1
ATOM 2612 N N . VAL A 1 333 ? -19.940 -2.376 11.502 1.00 98.50 333 VAL A N 1
ATOM 2613 C CA . VAL A 1 333 ? -18.661 -2.107 12.189 1.00 98.50 333 VAL A CA 1
ATOM 2614 C C . VAL A 1 333 ? -18.812 -1.019 13.259 1.00 98.50 333 VAL A C 1
ATOM 2616 O O . VAL A 1 333 ? -18.190 -1.112 14.313 1.00 98.50 333 VAL A O 1
ATOM 2619 N N . GLY A 1 334 ? -19.692 -0.032 13.053 1.00 98.06 334 GLY A N 1
ATOM 2620 C CA . GLY A 1 334 ? -20.044 0.948 14.084 1.00 98.06 334 GLY A CA 1
ATOM 2621 C C . GLY A 1 334 ? -20.659 0.291 15.322 1.00 98.06 334 GLY A C 1
ATOM 2622 O O . GLY A 1 334 ? -20.287 0.623 16.445 1.00 98.06 334 GLY A O 1
ATOM 2623 N N . ALA A 1 335 ? -21.540 -0.699 15.134 1.00 97.81 335 ALA A N 1
ATOM 2624 C CA . ALA A 1 335 ? -22.100 -1.483 16.234 1.00 97.81 335 ALA A CA 1
ATOM 2625 C C . ALA A 1 335 ? -21.039 -2.324 16.967 1.00 97.81 335 ALA A C 1
ATOM 2627 O O . ALA A 1 335 ? -21.079 -2.400 18.197 1.00 97.81 335 ALA A O 1
ATOM 2628 N N . ASP A 1 336 ? -20.086 -2.915 16.238 1.00 97.81 336 ASP A N 1
ATOM 2629 C CA . ASP A 1 336 ? -18.967 -3.644 16.843 1.00 97.81 336 ASP A CA 1
ATOM 2630 C C . ASP A 1 336 ? -18.113 -2.720 17.739 1.00 97.81 336 ASP A C 1
ATOM 2632 O O . ASP A 1 336 ? -17.796 -3.081 18.873 1.00 97.81 336 ASP A O 1
ATOM 2636 N N . ILE A 1 337 ? -17.778 -1.511 17.267 1.00 97.94 337 ILE A N 1
ATOM 2637 C CA . ILE A 1 337 ? -16.973 -0.535 18.027 1.00 97.94 337 ILE A CA 1
ATOM 2638 C C . ILE A 1 337 ? -17.750 0.002 19.237 1.00 97.94 337 ILE A C 1
ATOM 2640 O O . ILE A 1 337 ? -17.201 0.067 20.335 1.00 97.94 337 ILE A O 1
ATOM 2644 N N . GLU A 1 338 ? -19.036 0.331 19.083 1.00 96.62 338 GLU A N 1
ATOM 2645 C CA . GLU A 1 338 ? -19.882 0.810 20.189 1.00 96.62 338 GLU A CA 1
ATOM 2646 C C . GLU A 1 338 ? -20.000 -0.234 21.316 1.00 96.62 338 GLU A C 1
ATOM 2648 O O . GLU A 1 338 ? -20.173 0.097 22.488 1.00 96.62 338 GLU A O 1
ATOM 2653 N N . LEU A 1 339 ? -19.912 -1.522 20.982 1.00 95.56 339 LEU A N 1
ATOM 2654 C CA . LEU A 1 339 ? -19.906 -2.582 21.982 1.00 95.56 339 LEU A CA 1
ATOM 2655 C C . LEU A 1 339 ? -18.588 -2.616 22.778 1.00 95.56 339 LEU A C 1
ATOM 2657 O O . LEU A 1 339 ? -18.609 -2.969 23.958 1.00 95.56 339 LEU A O 1
ATOM 2661 N N . LEU A 1 340 ? -17.460 -2.223 22.173 1.00 94.38 340 LEU A N 1
ATOM 2662 C CA . LEU A 1 340 ? -16.157 -2.144 22.845 1.00 94.38 340 LEU A CA 1
ATOM 2663 C C . LEU A 1 340 ? -16.056 -0.980 23.827 1.00 94.38 340 LEU A C 1
ATOM 2665 O O . LEU A 1 340 ? -15.366 -1.121 24.840 1.00 94.38 340 LEU A O 1
ATOM 2669 N N . THR A 1 341 ? -16.715 0.149 23.547 1.00 91.31 341 THR A N 1
ATOM 2670 C CA . THR A 1 341 ? -16.673 1.330 24.429 1.00 91.31 341 THR A CA 1
ATOM 2671 C C . THR A 1 341 ? -17.368 1.087 25.767 1.00 91.31 341 THR A C 1
ATOM 2673 O O . THR A 1 341 ? -17.054 1.747 26.748 1.00 91.31 341 THR A O 1
ATOM 2676 N N . LYS A 1 342 ? -18.271 0.101 25.826 1.00 86.00 342 LYS A N 1
ATOM 2677 C CA . LYS A 1 342 ? -19.045 -0.273 27.022 1.00 86.00 342 LYS A CA 1
ATOM 2678 C C . LYS A 1 342 ? -18.386 -1.363 27.874 1.00 86.00 342 LYS A C 1
ATOM 2680 O O . LYS A 1 342 ? -18.974 -1.797 28.859 1.00 86.00 342 LYS A O 1
ATOM 2685 N N . GLN A 1 343 ? -17.228 -1.869 27.455 1.00 75.31 343 GLN A N 1
ATOM 2686 C CA . GLN A 1 343 ? -16.494 -2.922 28.160 1.00 75.31 343 GLN A CA 1
ATOM 2687 C C . GLN A 1 343 ? -15.299 -2.295 28.869 1.00 75.31 343 GLN A C 1
ATOM 2689 O O . GLN A 1 343 ? -14.460 -1.704 28.192 1.00 75.31 343 GLN A O 1
ATOM 2694 N N . ASP A 1 344 ? -15.215 -2.431 30.190 1.00 55.88 344 ASP A N 1
ATOM 2695 C CA . ASP A 1 344 ? -14.073 -1.955 30.985 1.00 55.88 344 ASP A CA 1
ATOM 2696 C C . ASP A 1 344 ? -12.855 -2.882 30.874 1.00 55.88 344 ASP A C 1
ATOM 2698 O O . ASP A 1 344 ? -13.021 -4.115 31.052 1.00 55.88 344 ASP A O 1
#

Solvent-accessible surface area (backbone atoms only — not comparable to full-atom values): 20077 Å² total; per-residue (Å²): 140,82,85,84,91,84,90,84,82,88,84,87,83,84,92,75,90,87,82,90,78,93,80,91,83,91,73,58,79,71,53,56,53,54,50,51,53,52,56,56,56,64,61,66,78,77,77,78,85,86,78,96,71,97,69,85,79,78,74,76,74,74,79,73,76,85,85,53,90,61,44,62,62,76,83,66,66,70,68,85,86,76,63,60,70,58,35,53,52,49,48,51,52,49,28,53,56,26,54,76,36,85,93,38,35,90,75,32,69,53,74,67,55,52,52,48,53,51,52,54,47,55,55,68,71,41,65,91,44,42,91,76,54,73,73,58,71,67,58,55,51,52,51,54,50,45,70,72,67,48,56,82,94,62,34,33,46,57,39,49,49,48,24,53,35,41,68,31,62,49,40,31,62,57,52,53,79,41,58,48,86,97,60,24,54,62,61,50,48,48,52,52,37,50,76,74,44,91,49,62,61,41,55,38,26,49,42,34,29,58,27,21,37,65,75,38,72,89,40,48,65,55,52,60,74,43,37,67,63,54,48,63,55,48,54,73,36,66,80,41,92,46,62,68,37,21,34,36,47,24,46,34,45,30,37,48,34,46,50,26,41,75,68,66,36,56,67,62,39,47,56,40,41,53,59,22,49,62,44,47,68,45,80,86,53,56,64,70,24,30,40,34,14,46,35,24,46,35,18,32,45,73,69,34,81,41,38,65,61,42,55,76,67,46,45,57,57,54,14,51,56,31,36,69,42,92,48,63,72,39,15,52,44,11,47,44,36,44,56,52,73,74,56,133

Secondary structure (DSSP, 8-state):
----------------------------HHHHHHHHHHHHHHHGGGS----------------PPP--SS-S--S--------HHHHHHHHHHHHHHHHHSTTTGGGSPPHHHHHHHHHHHHHHH-GGGTTT----HHHHHHHHHHHHHS-GGG-HHHHHHHHHHTTSHHHHHHHHTT-SGGG-HHHHHHHHHHHH---HHHHHHHHHHHHHHTTSGGGHHHHHHTHHHHHHHHGGGTT-S-HHHHHHHHHHHHHHHHHHHHHT-HHHHHHHHHHHHHHHH-TTS-HHHHHHHHHHHHHHHHHSS-HHHHHHTTHHHHHHHHHT-SSHHHHHHHHHHHHHHT--